Protein AF-0000000084366075 (afdb_homodimer)

InterPro domains:
  IPR004226 Tubulin binding cofactor A [PF02970] (1-100)
  IPR004226 Tubulin binding cofactor A [PTHR21500] (3-100)
  IPR036126 Tubulin binding cofactor A superfamily [SSF46988] (5-102)

Solvent-accessible surface area (backbone atoms only — not comparable to full-atom values): 11465 Å² total; per-residue (Å²): 129,76,79,49,72,67,52,50,44,38,50,50,36,46,49,42,53,51,50,48,52,52,52,50,52,51,46,51,54,43,50,54,49,49,51,50,37,62,75,58,68,50,57,67,67,61,50,51,54,50,47,52,53,42,50,59,55,56,60,47,52,64,56,48,49,51,51,36,50,52,38,40,53,50,42,50,58,51,59,72,71,56,80,74,85,72,83,57,62,67,46,53,50,45,43,50,51,49,45,64,71,71,101,129,77,79,49,73,67,53,50,43,36,50,51,35,46,51,42,52,50,49,48,50,51,53,50,52,52,46,50,54,45,50,54,50,49,52,51,38,62,74,60,67,51,57,67,68,59,50,51,56,50,47,49,54,43,51,58,54,56,62,48,50,62,56,46,50,51,52,36,51,53,37,39,52,49,42,50,57,52,58,72,71,54,81,74,86,73,84,56,61,68,46,52,50,44,42,52,50,49,45,64,72,72,100

Foldseek 3Di:
DDDDPLRVLLVVLVVLLVVLVVLVVVLVVLVVVLVVCVVVVHDPVVSVVSVVVSVVSVVVNVVSLVVSVVSLVVSVVCVVPDPDDDDCVSSVVSSVSSVVVND/DDDDPLRVLLVVLVVLLVVLVVLVVVLVVLVVVLVVCVVVVHDPVVSVVSVVVSVVSVVVNVVSLVVSVVSLVVSVVCVVPDPDDDDCVSSVVSSVSSVVVND

Radius of gyration: 21.25 Å; Cα contacts (8 Å, |Δi|>4): 141; chains: 2; bounding box: 35×68×42 Å

pLDDT: mean 95.81, std 3.07, range [79.5, 98.75]

Nearest PDB structures (foldseek):
  1qsd-assembly1_B  TM=9.841E-01  e=2.092E-07  Saccharomyces cerevisiae
  3mxz-assembly1_A  TM=9.527E-01  e=3.762E-04  Arabidopsis thaliana
  8cwy-assembly1_B  TM=9.397E-01  e=5.169E+00  synthetic construct
  6b87-assembly1_A-2  TM=7.862E-01  e=4.097E+00  synthetic construct
  6b87-assembly2_B-3  TM=7.803E-01  e=5.806E+00  synthetic construct

Secondary structure (DSSP, 8-state):
-PPPHHHHHHHHHHHHHHHHHHHHHHHHHHHHHHHHHHHTT--HHHHHHHHHHHHHHHTHHHHHHHHHHHHHHHHHHHHHT--S-S--HHHHHHHHHHHHHH-/-PPPHHHHHHHHHHHHHHHHHHHHHHHHHHHHHHHHHHHTT--HHHHHHHHHHHHHHHTHHHHHHHHHHHHHHHHHHHHHT--S-S--HHHHHHHHHHHHHH-

Structure (mmCIF, N/CA/C/O backbone):
data_AF-0000000084366075-model_v1
#
loop_
_entity.id
_entity.type
_entity.pdbx_description
1 polymer 'Tubulin-specific chaperone A'
#
loop_
_atom_site.group_PDB
_atom_site.id
_atom_site.type_symbol
_atom_site.label_atom_id
_atom_site.label_alt_id
_atom_site.label_comp_id
_atom_site.label_asym_id
_atom_site.label_entity_id
_atom_site.label_seq_id
_atom_site.pdbx_PDB_ins_code
_atom_site.Cartn_x
_atom_site.Cartn_y
_atom_site.Cartn_z
_atom_site.occupancy
_atom_site.B_iso_or_equiv
_atom_site.auth_seq_id
_atom_site.auth_comp_id
_atom_site.auth_asym_id
_atom_site.auth_atom_id
_atom_site.pdbx_PDB_model_num
ATOM 1 N N . MET A 1 1 ? 11.938 -29.047 -0.515 1 79.62 1 MET A N 1
ATOM 2 C CA . MET A 1 1 ? 11.781 -29.328 -1.941 1 79.62 1 MET A CA 1
ATOM 3 C C . MET A 1 1 ? 11.344 -28.062 -2.688 1 79.62 1 MET A C 1
ATOM 5 O O . MET A 1 1 ? 10.75 -27.156 -2.094 1 79.62 1 MET A O 1
ATOM 9 N N . ALA A 1 2 ? 11.828 -27.859 -3.826 1 86.94 2 ALA A N 1
ATOM 10 C CA . ALA A 1 2 ? 11.414 -26.719 -4.641 1 86.94 2 ALA A CA 1
ATOM 11 C C . ALA A 1 2 ? 9.906 -26.703 -4.855 1 86.94 2 ALA A C 1
ATOM 13 O O . ALA A 1 2 ? 9.281 -27.766 -4.953 1 86.94 2 ALA A O 1
ATOM 14 N N . PRO A 1 3 ? 9.32 -25.547 -4.855 1 91.44 3 PRO A N 1
ATOM 15 C CA . PRO A 1 3 ? 7.875 -25.5 -5.105 1 91.44 3 PRO A CA 1
ATOM 16 C C . PRO A 1 3 ? 7.504 -26.016 -6.496 1 91.44 3 PRO A C 1
ATOM 18 O O . PRO A 1 3 ? 8.281 -25.859 -7.441 1 91.44 3 PRO A O 1
ATOM 21 N N . THR A 1 4 ? 6.309 -26.656 -6.539 1 93.81 4 THR A N 1
ATOM 22 C CA . THR A 1 4 ? 5.793 -27.094 -7.836 1 93.81 4 THR A CA 1
ATOM 23 C C . THR A 1 4 ? 5.188 -25.906 -8.594 1 93.81 4 THR A C 1
ATOM 25 O O . THR A 1 4 ? 4.996 -24.828 -8.031 1 93.81 4 THR A O 1
ATOM 28 N N . GLN A 1 5 ? 4.852 -26.141 -9.883 1 93.62 5 GLN A N 1
ATOM 29 C CA . GLN A 1 5 ? 4.195 -25.109 -10.664 1 93.62 5 GLN A CA 1
ATOM 30 C C . GLN A 1 5 ? 2.822 -24.766 -10.094 1 93.62 5 GLN A C 1
ATOM 32 O O . GLN A 1 5 ? 2.42 -23.594 -10.078 1 93.62 5 GLN A O 1
ATOM 37 N N . LEU A 1 6 ? 2.166 -25.797 -9.594 1 96.62 6 LEU A N 1
ATOM 38 C CA . LEU A 1 6 ? 0.865 -25.578 -8.969 1 96.62 6 LEU A CA 1
ATOM 39 C C . LEU A 1 6 ? 0.997 -24.688 -7.73 1 96.62 6 LEU A C 1
ATOM 41 O O . LEU A 1 6 ? 0.227 -23.75 -7.547 1 96.62 6 LEU A O 1
ATOM 45 N N . GLU A 1 7 ? 1.929 -24.953 -6.93 1 95.38 7 GLU A N 1
ATOM 46 C CA . GLU A 1 7 ? 2.154 -24.188 -5.707 1 95.38 7 GLU A CA 1
ATOM 47 C C . GLU A 1 7 ? 2.539 -22.75 -6.02 1 95.38 7 GLU A C 1
ATOM 49 O O . GLU A 1 7 ? 2.053 -21.812 -5.375 1 95.38 7 GLU A O 1
ATOM 54 N N . ILE A 1 8 ? 3.348 -22.594 -7.039 1 96 8 ILE A N 1
ATOM 55 C CA . ILE A 1 8 ? 3.834 -21.266 -7.406 1 96 8 ILE A CA 1
ATOM 56 C C . ILE A 1 8 ? 2.67 -20.406 -7.898 1 96 8 ILE A C 1
ATOM 58 O O . ILE A 1 8 ? 2.492 -19.281 -7.445 1 96 8 ILE A O 1
ATOM 62 N N . LYS A 1 9 ? 1.903 -20.953 -8.734 1 96.12 9 LYS A N 1
ATOM 63 C CA . LYS A 1 9 ? 0.776 -20.219 -9.289 1 96.12 9 LYS A CA 1
ATOM 64 C C . LYS A 1 9 ? -0.263 -19.906 -8.219 1 96.12 9 LYS A C 1
ATOM 66 O O . LYS A 1 9 ? -0.785 -18.797 -8.156 1 96.12 9 LYS A O 1
ATOM 71 N N . SER A 1 10 ? -0.541 -20.859 -7.395 1 97.75 10 SER A N 1
ATOM 72 C CA . SER A 1 10 ? -1.536 -20.672 -6.344 1 97.75 10 SER A CA 1
ATOM 73 C C . SER A 1 10 ? -1.085 -19.625 -5.332 1 97.75 10 SER A C 1
ATOM 75 O O . SER A 1 10 ? -1.86 -18.75 -4.953 1 97.75 10 SER A O 1
ATOM 77 N N . LYS A 1 11 ? 0.138 -19.688 -4.922 1 95.69 11 LYS A N 1
ATOM 78 C CA . LYS A 1 11 ? 0.67 -18.734 -3.947 1 95.69 11 LYS A CA 1
ATOM 79 C C . LYS A 1 11 ? 0.735 -17.328 -4.531 1 95.69 11 LYS A C 1
ATOM 81 O O . LYS A 1 11 ? 0.5 -16.344 -3.826 1 95.69 11 LYS A O 1
ATOM 86 N N . SER A 1 12 ? 1.053 -17.25 -5.793 1 96.19 12 SER A N 1
ATOM 87 C CA . SER A 1 12 ? 1.084 -15.945 -6.449 1 96.19 12 SER A CA 1
ATOM 88 C C . SER A 1 12 ? -0.288 -15.281 -6.422 1 96.19 12 SER A C 1
ATOM 90 O O . SER A 1 12 ? -0.403 -14.102 -6.098 1 96.19 12 SER A O 1
ATOM 92 N N . LEU A 1 13 ? -1.276 -16.047 -6.746 1 98.31 13 LEU A N 1
ATOM 93 C CA . LEU A 1 13 ? -2.631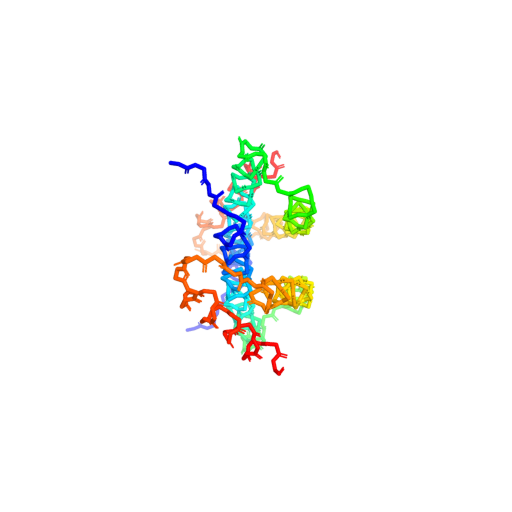 -15.5 -6.707 1 98.31 13 LEU A CA 1
ATOM 94 C C . LEU A 1 13 ? -3.016 -15.109 -5.281 1 98.31 13 LEU A C 1
ATOM 96 O O . LEU A 1 13 ? -3.57 -14.031 -5.062 1 98.31 13 LEU A O 1
ATOM 100 N N . ALA A 1 14 ? -2.674 -15.906 -4.324 1 98.25 14 ALA A N 1
ATOM 101 C CA . ALA A 1 14 ? -2.994 -15.633 -2.926 1 98.25 14 ALA A CA 1
ATOM 102 C C . ALA A 1 14 ? -2.324 -14.344 -2.453 1 98.25 14 ALA A C 1
ATOM 104 O O . ALA A 1 14 ? -2.934 -13.547 -1.737 1 98.25 14 ALA A O 1
ATOM 105 N N . ARG A 1 15 ? -1.116 -14.164 -2.881 1 96.88 15 ARG A N 1
ATOM 106 C CA . ARG A 1 15 ? -0.366 -12.969 -2.494 1 96.88 15 ARG A CA 1
ATOM 107 C C . ARG A 1 15 ? -1.007 -11.711 -3.066 1 96.88 15 ARG A C 1
ATOM 109 O O . ARG A 1 15 ? -1.101 -10.688 -2.381 1 96.88 15 ARG A O 1
ATOM 116 N N . LEU A 1 16 ? -1.45 -11.781 -4.289 1 97.94 16 LEU A N 1
ATOM 117 C CA . LEU A 1 16 ? -2.078 -10.625 -4.922 1 97.94 16 LEU A CA 1
ATOM 118 C C . LEU A 1 16 ? -3.406 -10.297 -4.25 1 97.94 16 LEU A C 1
ATOM 120 O O . LEU A 1 16 ? -3.744 -9.125 -4.074 1 97.94 16 LEU A O 1
ATOM 124 N N . ILE A 1 17 ? -4.109 -11.305 -3.828 1 98.31 17 ILE A N 1
ATOM 125 C CA . ILE A 1 17 ? -5.367 -11.102 -3.117 1 98.31 17 ILE A CA 1
ATOM 126 C C . ILE A 1 17 ? -5.098 -10.422 -1.775 1 98.31 17 ILE A C 1
ATOM 128 O O . ILE A 1 17 ? -5.789 -9.469 -1.402 1 98.31 17 ILE A O 1
ATOM 132 N N . LYS A 1 18 ? -4.086 -10.883 -1.134 1 96.88 18 LYS A N 1
ATOM 133 C CA . LYS A 1 18 ? -3.686 -10.281 0.135 1 96.88 18 LYS A CA 1
ATOM 134 C C . LYS A 1 18 ? -3.285 -8.82 -0.05 1 96.88 18 LYS A C 1
ATOM 136 O O . LYS A 1 18 ? -3.67 -7.961 0.744 1 96.88 18 LYS A O 1
ATOM 141 N N . GLU A 1 19 ? -2.486 -8.586 -1.083 1 96 19 GLU A N 1
ATOM 142 C CA . GLU A 1 19 ? -2.059 -7.219 -1.379 1 96 19 GLU A CA 1
ATOM 143 C C . GLU A 1 19 ? -3.258 -6.305 -1.617 1 96 19 GLU A C 1
ATOM 145 O O . GLU A 1 19 ? -3.32 -5.199 -1.072 1 96 19 GLU A O 1
ATOM 150 N N . GLU A 1 20 ? -4.207 -6.754 -2.4 1 96.88 20 GLU A N 1
ATOM 151 C CA . GLU A 1 20 ? -5.406 -5.965 -2.656 1 96.88 20 GLU A CA 1
ATOM 152 C C . GLU A 1 20 ? -6.152 -5.66 -1.361 1 96.88 20 GLU A C 1
ATOM 154 O O . GLU A 1 20 ? -6.605 -4.531 -1.148 1 96.88 20 GLU A O 1
ATOM 159 N N . GLY A 1 21 ? -6.254 -6.555 -0.506 1 96.38 21 GLY A N 1
ATOM 160 C CA . GLY A 1 21 ? -6.906 -6.34 0.776 1 96.38 21 GLY A CA 1
ATOM 161 C C . GLY A 1 21 ? -6.199 -5.312 1.64 1 96.38 21 GLY A C 1
ATOM 162 O O . GLY A 1 21 ? -6.848 -4.523 2.33 1 96.38 21 GLY A O 1
ATOM 163 N N . LEU A 1 22 ? -4.879 -5.391 1.56 1 94.5 22 LEU A N 1
ATOM 164 C CA . LEU A 1 22 ? -4.086 -4.414 2.299 1 94.5 22 LEU A CA 1
ATOM 165 C C . LEU A 1 22 ? -4.34 -3.002 1.778 1 94.5 22 LEU A C 1
ATOM 167 O O . LEU A 1 22 ? -4.555 -2.076 2.564 1 94.5 22 LEU A O 1
ATOM 171 N N . TYR A 1 23 ? -4.395 -2.846 0.439 1 94.44 23 TYR A N 1
ATOM 172 C CA . TYR A 1 23 ? -4.602 -1.535 -0.167 1 94.44 23 TYR A CA 1
ATOM 173 C C . TYR A 1 23 ? -6.016 -1.031 0.093 1 94.44 23 TYR A C 1
ATOM 175 O O . TYR A 1 23 ? -6.227 0.164 0.309 1 94.44 23 TYR A O 1
ATOM 183 N N . GLN A 1 24 ? -6.938 -1.932 0.156 1 96.56 24 GLN A N 1
ATOM 184 C CA . GLN A 1 24 ? -8.312 -1.557 0.457 1 96.56 24 GLN A CA 1
ATOM 185 C C . GLN A 1 24 ? -8.445 -1.065 1.896 1 96.56 24 GLN A C 1
ATOM 187 O O . GLN A 1 24 ? -9.133 -0.073 2.156 1 96.56 24 GLN A O 1
ATOM 192 N N . LYS A 1 25 ? -7.816 -1.745 2.773 1 96.25 25 LYS A N 1
ATOM 193 C CA . LYS A 1 25 ? -7.824 -1.321 4.172 1 96.25 25 LYS A CA 1
ATOM 194 C C . LYS A 1 25 ? -7.191 0.056 4.332 1 96.25 25 LYS A C 1
ATOM 196 O O . LYS A 1 25 ? -7.738 0.921 5.02 1 96.25 25 LYS A O 1
ATOM 201 N N . GLU A 1 26 ? -6.043 0.251 3.666 1 95.12 26 GLU A N 1
ATOM 202 C CA . GLU A 1 26 ? -5.375 1.55 3.701 1 95.12 26 GLU A CA 1
ATOM 203 C C . GLU A 1 26 ? -6.27 2.643 3.119 1 95.12 26 GLU A C 1
ATOM 205 O O . GLU A 1 26 ? -6.367 3.736 3.682 1 95.12 26 GLU A O 1
ATOM 210 N N . LEU A 1 27 ? -6.906 2.32 2.045 1 96.62 27 LEU A N 1
ATOM 211 C CA . LEU A 1 27 ? -7.801 3.27 1.396 1 96.62 27 LEU A CA 1
ATOM 212 C C . LEU A 1 27 ? -8.93 3.678 2.336 1 96.62 27 LEU A C 1
ATOM 214 O O . LEU A 1 27 ? -9.25 4.863 2.459 1 96.62 27 LEU A O 1
ATOM 218 N N . LYS A 1 28 ? -9.477 2.727 2.998 1 97.5 28 LYS A N 1
ATOM 219 C CA . LYS A 1 28 ? -10.57 3.002 3.92 1 97.5 28 LYS A CA 1
ATOM 220 C C . LYS A 1 28 ? -10.117 3.9 5.066 1 97.5 28 LYS A C 1
ATOM 222 O O . LYS A 1 28 ? -10.812 4.844 5.441 1 97.5 28 LYS A O 1
ATOM 227 N N . GLU A 1 29 ? -8.977 3.609 5.586 1 96.56 29 GLU A N 1
ATOM 228 C CA . GLU A 1 29 ? -8.422 4.426 6.664 1 96.56 29 GLU A CA 1
ATOM 229 C C . GLU A 1 29 ? -8.18 5.859 6.203 1 96.56 29 GLU A C 1
ATOM 231 O O . GLU A 1 29 ? -8.461 6.809 6.941 1 96.56 29 GLU A O 1
ATOM 236 N N . GLN A 1 30 ? -7.691 6.023 4.949 1 96.25 30 GLN A N 1
ATOM 237 C CA . GLN A 1 30 ? -7.449 7.352 4.391 1 96.25 30 GLN A CA 1
ATOM 238 C C . GLN A 1 30 ? -8.758 8.094 4.148 1 96.25 30 GLN A C 1
ATOM 240 O O . GLN A 1 30 ? -8.852 9.297 4.41 1 96.25 30 GLN A O 1
ATOM 245 N N . GLU A 1 31 ? -9.719 7.375 3.688 1 97.81 31 GLU A N 1
ATOM 246 C CA . GLU A 1 31 ? -11.031 7.977 3.457 1 97.81 31 GLU A CA 1
ATOM 247 C C . GLU A 1 31 ? -11.633 8.5 4.758 1 97.81 31 GLU A C 1
ATOM 249 O O . GLU A 1 31 ? -12.164 9.609 4.801 1 97.81 31 GLU A O 1
ATOM 254 N N . GLU A 1 32 ? -11.547 7.719 5.777 1 97.25 32 GLU A N 1
ATOM 255 C CA . GLU A 1 32 ? -12.055 8.117 7.086 1 97.25 32 GLU A CA 1
ATOM 256 C C . GLU A 1 32 ? -11.32 9.344 7.613 1 97.25 32 GLU A C 1
ATOM 258 O O . GLU A 1 32 ? -11.938 10.242 8.195 1 97.25 32 GLU A O 1
ATOM 263 N N . HIS A 1 33 ? -10.047 9.383 7.379 1 95.38 33 HIS A N 1
ATOM 264 C CA . HIS A 1 33 ? -9.25 10.531 7.812 1 95.38 33 HIS A CA 1
ATOM 265 C C . HIS A 1 33 ? -9.688 11.797 7.094 1 95.38 33 HIS A C 1
ATOM 267 O O . HIS A 1 33 ? -9.914 12.828 7.73 1 95.38 33 HIS A O 1
ATOM 273 N N . VAL A 1 34 ? -9.828 11.719 5.773 1 96.88 34 VAL A N 1
ATOM 274 C CA . VAL A 1 34 ? -10.227 12.867 4.961 1 96.88 34 VAL A CA 1
ATOM 275 C C . VAL A 1 34 ? -11.609 13.344 5.383 1 96.88 34 VAL A C 1
ATOM 277 O O . VAL A 1 34 ? -11.836 14.547 5.531 1 96.88 34 VAL A O 1
ATOM 280 N N . GLN A 1 35 ? -12.469 12.398 5.641 1 96.56 35 GLN A N 1
ATOM 281 C CA . GLN A 1 35 ? -13.805 12.75 6.105 1 96.56 35 GLN A CA 1
ATOM 282 C C . GLN A 1 35 ? -13.75 13.445 7.461 1 96.56 35 GLN A C 1
ATOM 284 O O . GLN A 1 35 ? -14.484 14.406 7.703 1 96.56 35 GLN A O 1
ATOM 289 N N . GLY A 1 36 ? -12.891 12.969 8.305 1 95.12 36 GLY A N 1
ATOM 290 C CA . GLY A 1 36 ? -12.695 13.617 9.594 1 95.12 36 GLY A CA 1
ATOM 291 C C . GLY A 1 36 ? -12.203 15.039 9.477 1 95.12 36 GLY A C 1
ATOM 292 O O . GLY A 1 36 ? -12.672 15.93 10.195 1 95.12 36 GLY A O 1
ATOM 293 N N . LEU A 1 37 ? -11.305 15.328 8.578 1 95 37 LEU A N 1
ATOM 294 C CA . LEU A 1 37 ? -10.789 16.672 8.352 1 95 37 LEU A CA 1
ATOM 295 C C . LEU A 1 37 ? -11.883 17.594 7.832 1 95 37 LEU A C 1
ATOM 297 O O . LEU A 1 37 ? -11.992 18.75 8.273 1 95 37 LEU A O 1
ATOM 301 N N . LYS A 1 38 ? -12.672 17.047 6.934 1 94.94 38 LYS A N 1
ATOM 302 C CA . LYS A 1 38 ? -13.758 17.844 6.355 1 94.94 38 LYS A CA 1
ATOM 303 C C . LYS A 1 38 ? -14.797 18.203 7.414 1 94.94 38 LYS A C 1
ATOM 305 O O . LYS A 1 38 ? -15.32 19.312 7.422 1 94.94 38 LYS A O 1
ATOM 310 N N . SER A 1 39 ? -14.992 17.312 8.352 1 93.5 39 SER A N 1
ATOM 311 C CA . SER A 1 39 ? -16 17.531 9.383 1 93.5 39 SER A CA 1
ATOM 312 C C . SER A 1 39 ? -15.508 18.5 10.445 1 93.5 39 SER A C 1
ATOM 314 O O . SER A 1 39 ? -16.312 19.109 11.164 1 93.5 39 SER A O 1
ATOM 316 N N . SER A 1 40 ? -14.227 18.688 10.508 1 88.75 40 SER A N 1
ATOM 317 C CA . SER A 1 40 ? -13.641 19.594 11.5 1 88.75 40 SER A CA 1
ATOM 318 C C . SER A 1 40 ? -13.336 20.953 10.891 1 88.75 40 SER A C 1
ATOM 320 O O . SER A 1 40 ? -12.664 21.781 11.523 1 88.75 40 SER A O 1
ATOM 322 N N . ASN A 1 41 ? -13.82 21.125 9.633 1 85.38 41 ASN A N 1
ATOM 323 C CA . ASN A 1 41 ? -13.555 22.344 8.883 1 85.38 41 ASN A CA 1
ATOM 324 C C . ASN A 1 41 ? -12.078 22.719 8.914 1 85.38 41 ASN A C 1
ATOM 326 O O . ASN A 1 41 ? -11.727 23.859 9.211 1 85.38 41 ASN A O 1
ATOM 330 N N . ALA A 1 42 ? -11.234 21.719 8.805 1 87.5 42 ALA A N 1
ATOM 331 C CA . ALA A 1 42 ? -9.789 21.906 8.695 1 87.5 42 ALA A CA 1
ATOM 332 C C . ALA A 1 42 ? -9.438 22.781 7.496 1 87.5 42 ALA A C 1
ATOM 334 O O . ALA A 1 42 ? -10.289 23.047 6.648 1 87.5 42 ALA A O 1
ATOM 335 N N . ASP A 1 43 ? -8.281 23.203 7.414 1 90.94 43 ASP A N 1
ATOM 336 C CA . ASP A 1 43 ? -7.77 24.016 6.312 1 90.94 43 ASP A CA 1
ATOM 337 C C . ASP A 1 43 ? -7.945 23.297 4.977 1 90.94 43 ASP A C 1
ATOM 339 O O . ASP A 1 43 ? -7.625 22.125 4.852 1 90.94 43 ASP A O 1
ATOM 343 N N . SER A 1 44 ? -8.445 24.062 4.039 1 94.19 44 SER A N 1
ATOM 344 C CA . SER A 1 44 ? -8.758 23.5 2.73 1 94.19 44 SER A CA 1
ATOM 345 C C . SER A 1 44 ? -7.508 22.969 2.043 1 94.19 44 SER A C 1
ATOM 347 O O . SER A 1 44 ? -7.57 22 1.282 1 94.19 44 SER A O 1
ATOM 349 N N . TYR A 1 45 ? -6.477 23.594 2.293 1 93.44 45 TYR A N 1
ATOM 350 C CA . TYR A 1 45 ? -5.215 23.188 1.697 1 93.44 45 TYR A CA 1
ATOM 351 C C . TYR A 1 45 ? -4.785 21.812 2.23 1 93.44 45 TYR A C 1
ATOM 353 O O . TYR A 1 45 ? -4.391 20.938 1.46 1 93.44 45 TYR A O 1
ATOM 361 N N . GLU A 1 46 ? -4.918 21.578 3.561 1 93 46 GLU A N 1
ATOM 362 C CA . GLU A 1 46 ? -4.59 20.297 4.176 1 93 46 GLU A CA 1
ATOM 363 C C . GLU A 1 46 ? -5.508 19.188 3.664 1 93 46 GLU A C 1
ATOM 365 O O . GLU A 1 46 ? -5.047 18.078 3.354 1 93 46 GLU A O 1
ATOM 370 N N . ILE A 1 47 ? -6.77 19.547 3.562 1 95.94 47 ILE A N 1
ATOM 371 C CA . ILE A 1 47 ? -7.742 18.578 3.072 1 95.94 47 ILE A CA 1
ATOM 372 C C . ILE A 1 47 ? -7.379 18.141 1.651 1 95.94 47 ILE A C 1
ATOM 374 O O . ILE A 1 47 ? -7.359 16.953 1.339 1 95.94 47 ILE A O 1
ATOM 378 N N . LYS A 1 48 ? -7.012 19.078 0.804 1 95.69 48 LYS A N 1
ATOM 379 C CA . LYS A 1 48 ? -6.648 18.781 -0.581 1 95.69 48 LYS A CA 1
ATOM 380 C C . LYS A 1 48 ? -5.418 17.891 -0.651 1 95.69 48 LYS A C 1
ATOM 382 O O . LYS A 1 48 ? -5.371 16.953 -1.447 1 95.69 48 LYS A O 1
ATOM 387 N N . LYS A 1 49 ? -4.453 18.141 0.198 1 94.19 49 LYS A N 1
ATOM 388 C CA . LYS A 1 49 ? -3.24 17.328 0.223 1 94.19 49 LYS A CA 1
ATOM 389 C C . LYS A 1 49 ? -3.555 15.891 0.601 1 94.19 49 LYS A C 1
ATOM 391 O O . LYS A 1 49 ? -3.062 14.953 -0.033 1 94.19 49 LYS A O 1
ATOM 396 N N . GLN A 1 50 ? -4.41 15.695 1.55 1 96.38 50 GLN A N 1
ATOM 397 C CA . GLN A 1 50 ? -4.754 14.352 1.992 1 96.38 50 GLN A CA 1
ATOM 398 C C . GLN A 1 50 ? -5.648 13.648 0.974 1 96.38 50 GLN A C 1
ATOM 400 O O . GLN A 1 50 ? -5.562 12.43 0.799 1 96.38 50 GLN A O 1
ATOM 405 N N . GLU A 1 51 ? -6.449 14.422 0.266 1 97.12 51 GLU A N 1
ATOM 406 C CA . GLU A 1 51 ? -7.234 13.852 -0.824 1 97.12 51 GLU A CA 1
ATOM 407 C C . 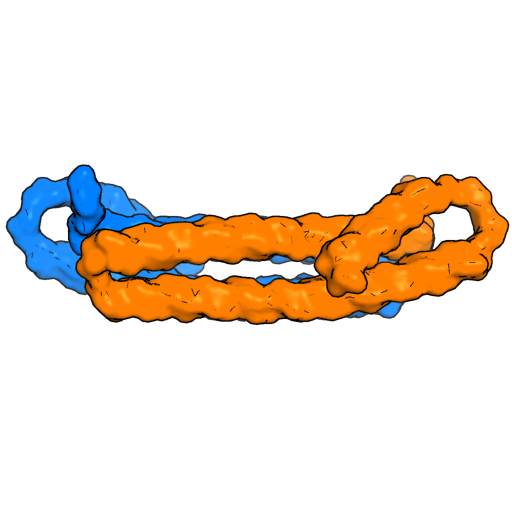GLU A 1 51 ? -6.336 13.367 -1.959 1 97.12 51 GLU A C 1
ATOM 409 O O . GLU A 1 51 ? -6.613 12.344 -2.582 1 97.12 51 GLU A O 1
ATOM 414 N N . GLU A 1 52 ? -5.312 14.094 -2.254 1 96.19 52 GLU A N 1
ATOM 415 C CA . GLU A 1 52 ? -4.359 13.656 -3.27 1 96.19 52 GLU A CA 1
ATOM 416 C C . GLU A 1 52 ? -3.693 12.344 -2.873 1 96.19 52 GLU A C 1
ATOM 418 O O . GLU A 1 52 ? -3.494 11.461 -3.715 1 96.19 52 GLU A O 1
ATOM 423 N N . VAL A 1 53 ? -3.381 12.234 -1.586 1 94.88 53 VAL A N 1
ATOM 424 C CA . VAL A 1 53 ? -2.789 11 -1.09 1 94.88 53 VAL A CA 1
ATOM 425 C C . VAL A 1 53 ? -3.779 9.852 -1.261 1 94.88 53 VAL A C 1
ATOM 427 O O . VAL A 1 53 ? -3.404 8.758 -1.693 1 94.88 53 VAL A O 1
ATOM 430 N N . LEU A 1 54 ? -5.035 10.141 -0.95 1 96.62 54 LEU A N 1
ATOM 431 C CA . LEU A 1 54 ? -6.113 9.172 -1.099 1 96.62 54 LEU A CA 1
ATOM 432 C C . LEU A 1 54 ? -6.25 8.734 -2.553 1 96.62 54 LEU A C 1
ATOM 434 O O . LEU A 1 54 ? -6.352 7.535 -2.836 1 96.62 54 LEU A O 1
ATOM 438 N N . GLU A 1 55 ? -6.211 9.672 -3.49 1 95.88 55 GLU A N 1
ATOM 439 C CA . GLU A 1 55 ? -6.352 9.375 -4.914 1 95.88 55 GLU A CA 1
ATOM 440 C C . GLU A 1 55 ? -5.176 8.547 -5.422 1 95.88 55 GLU A C 1
ATOM 442 O O . GLU A 1 55 ? -5.359 7.633 -6.234 1 95.88 55 GLU A O 1
ATOM 447 N N . ASP A 1 56 ? -3.992 8.828 -4.922 1 92.88 56 ASP A N 1
ATOM 448 C CA . ASP A 1 56 ? -2.818 8.047 -5.297 1 92.88 56 ASP A CA 1
ATOM 449 C C . ASP A 1 56 ? -2.963 6.594 -4.855 1 92.88 56 ASP A C 1
ATOM 451 O O . ASP A 1 56 ? -2.609 5.676 -5.598 1 92.88 56 ASP A O 1
ATOM 455 N N . THR A 1 57 ? -3.479 6.395 -3.652 1 92.62 57 THR A N 1
ATOM 456 C CA . THR A 1 57 ? -3.707 5.043 -3.148 1 92.62 57 THR A CA 1
ATOM 457 C C . THR A 1 57 ? -4.789 4.34 -3.963 1 92.62 57 THR A C 1
ATOM 459 O O . THR A 1 57 ? -4.652 3.156 -4.289 1 92.62 57 THR A O 1
ATOM 462 N N . ARG A 1 58 ? -5.828 5.082 -4.359 1 95.62 58 ARG A N 1
ATOM 463 C CA . ARG A 1 58 ? -6.953 4.535 -5.109 1 95.62 58 ARG A CA 1
ATOM 464 C C . ARG A 1 58 ? -6.5 4.008 -6.469 1 95.62 58 ARG A C 1
ATOM 466 O O . ARG A 1 58 ? -7.039 3.018 -6.965 1 95.62 58 ARG A O 1
ATOM 473 N N . LYS A 1 59 ? -5.496 4.512 -7.039 1 93.56 59 LYS A N 1
ATOM 474 C CA . LYS A 1 59 ? -5.02 4.164 -8.375 1 93.56 59 LYS A CA 1
ATOM 475 C C . LYS A 1 59 ? -4.312 2.812 -8.375 1 93.56 59 LYS A C 1
ATOM 477 O O . LYS A 1 59 ? -4.09 2.219 -9.43 1 93.56 59 LYS A O 1
ATOM 482 N N . VAL A 1 60 ? -3.969 2.361 -7.176 1 92.69 60 VAL A N 1
ATOM 483 C CA . VAL A 1 60 ? -3.23 1.106 -7.07 1 92.69 60 VAL A CA 1
ATOM 484 C C . VAL A 1 60 ? -4.199 -0.071 -7.164 1 92.69 60 VAL A C 1
ATOM 486 O O . VAL A 1 60 ? -3.836 -1.144 -7.648 1 92.69 60 VAL A O 1
ATOM 489 N N . ILE A 1 61 ? -5.391 0.219 -6.828 1 95 61 ILE A N 1
ATOM 490 C CA . ILE A 1 61 ? -6.371 -0.853 -6.676 1 95 61 ILE A CA 1
ATOM 491 C C . ILE A 1 61 ? -6.691 -1.453 -8.047 1 95 61 ILE A C 1
ATOM 493 O O . ILE A 1 61 ? -6.602 -2.67 -8.234 1 95 61 ILE A O 1
ATOM 497 N N . PRO A 1 62 ? -6.996 -0.67 -9.094 1 95.88 62 PRO A N 1
ATOM 498 C CA . PRO A 1 62 ? -7.277 -1.258 -10.406 1 95.88 62 PRO A CA 1
ATOM 499 C C . PRO A 1 62 ? -6.082 -2.01 -10.984 1 95.88 62 PRO A C 1
ATOM 501 O O . PRO A 1 62 ? -6.258 -3.016 -11.68 1 95.88 62 PRO A O 1
ATOM 504 N N . GLU A 1 63 ? -4.871 -1.575 -10.688 1 94.94 63 GLU A N 1
ATOM 505 C CA . GLU A 1 63 ? -3.668 -2.236 -11.188 1 94.94 63 GLU A CA 1
ATOM 506 C C . GLU A 1 63 ? -3.492 -3.613 -10.555 1 94.94 63 GLU A C 1
ATOM 508 O O . GLU A 1 63 ? -3.193 -4.59 -11.242 1 94.94 63 GLU A O 1
ATOM 513 N N . VAL A 1 64 ? -3.707 -3.643 -9.234 1 96.25 64 VAL A N 1
ATOM 514 C CA . VAL A 1 64 ? -3.549 -4.918 -8.547 1 96.25 64 VAL A CA 1
ATOM 515 C C . VAL A 1 64 ? -4.676 -5.867 -8.945 1 96.25 64 VAL A C 1
ATOM 517 O O . VAL A 1 64 ? -4.449 -7.07 -9.117 1 96.25 64 VAL A O 1
ATOM 520 N N . ARG A 1 65 ? -5.863 -5.355 -9.195 1 97.44 65 ARG A N 1
ATOM 521 C CA . ARG A 1 65 ? -6.992 -6.188 -9.594 1 97.44 65 ARG A CA 1
ATOM 522 C C . ARG A 1 65 ? -6.785 -6.762 -10.992 1 97.44 65 ARG A C 1
ATOM 524 O O . ARG A 1 65 ? -7.18 -7.895 -11.266 1 97.44 65 ARG A O 1
ATOM 531 N N . LYS A 1 66 ? -6.223 -5.988 -11.836 1 97.75 66 LYS A N 1
ATOM 532 C CA . LYS A 1 66 ? -5.867 -6.508 -13.156 1 97.75 66 LYS A CA 1
ATOM 533 C C . LYS A 1 66 ? -4.902 -7.684 -13.039 1 97.75 66 LYS A C 1
ATOM 535 O O . LYS A 1 66 ? -5.078 -8.703 -13.711 1 97.75 66 LYS A O 1
ATOM 540 N N . LYS A 1 67 ? -3.896 -7.594 -12.148 1 97.5 67 LYS A N 1
ATOM 541 C CA . LYS A 1 67 ? -2.92 -8.656 -11.945 1 97.5 67 LYS A CA 1
ATOM 542 C C . LYS A 1 67 ? -3.564 -9.883 -11.305 1 97.5 67 LYS A C 1
ATOM 544 O O . LYS A 1 67 ? -3.193 -11.016 -11.609 1 97.5 67 LYS A O 1
ATOM 549 N N . ILE A 1 68 ? -4.508 -9.609 -10.438 1 98.5 68 ILE A N 1
ATOM 550 C CA . ILE A 1 68 ? -5.266 -10.703 -9.844 1 98.5 68 ILE A CA 1
ATOM 551 C C . ILE A 1 68 ? -6.02 -11.461 -10.938 1 98.5 68 ILE A C 1
ATOM 553 O O . ILE A 1 68 ? -6.008 -12.695 -10.969 1 98.5 68 ILE A O 1
ATOM 557 N N . SER A 1 69 ? -6.656 -10.703 -11.852 1 98.62 69 SER A N 1
ATOM 558 C CA . SER A 1 69 ? -7.398 -11.32 -12.945 1 98.62 69 SER A CA 1
ATOM 559 C C . SER A 1 69 ? -6.496 -12.195 -13.805 1 98.62 69 SER A C 1
ATOM 561 O O . SER A 1 69 ? -6.848 -13.328 -14.133 1 98.62 69 SER A O 1
ATOM 563 N N . GLU A 1 70 ? -5.359 -11.711 -14.148 1 97.81 70 GLU A N 1
ATOM 564 C CA . GLU A 1 70 ? -4.406 -12.461 -14.961 1 97.81 70 GLU A CA 1
ATOM 565 C C . GLU A 1 70 ? -3.932 -13.719 -14.25 1 97.81 70 GLU A C 1
ATOM 567 O O . GLU A 1 70 ? -3.826 -14.781 -14.859 1 97.81 70 GLU A O 1
ATOM 572 N N . ALA A 1 71 ? -3.625 -13.562 -12.961 1 97.88 71 ALA A N 1
ATOM 573 C CA . ALA A 1 71 ? -3.158 -14.703 -12.18 1 97.88 71 ALA A CA 1
ATOM 574 C C . ALA A 1 71 ? -4.258 -15.742 -12.016 1 97.88 71 ALA A C 1
ATOM 576 O O . ALA A 1 71 ? -3.998 -16.953 -12.086 1 97.88 71 ALA A O 1
ATOM 577 N N . GLN A 1 72 ? -5.445 -15.242 -11.781 1 98.75 72 GLN A N 1
ATOM 578 C CA . GLN A 1 72 ? -6.605 -16.125 -11.648 1 98.75 72 GLN A CA 1
ATOM 579 C C . GLN A 1 72 ? -6.82 -16.938 -12.922 1 98.75 72 GLN A C 1
ATOM 581 O O . GLN A 1 72 ? -7.004 -18.156 -12.867 1 98.75 72 GLN A O 1
ATOM 586 N N . GLU A 1 73 ? -6.789 -16.266 -14.07 1 98.12 73 GLU A N 1
ATOM 587 C CA . GLU A 1 73 ? -6.973 -16.938 -15.352 1 98.12 73 GLU A CA 1
ATOM 588 C C . GLU A 1 73 ? -5.867 -17.969 -15.602 1 98.12 73 GLU A C 1
ATOM 590 O O . GLU A 1 73 ? -6.129 -19.062 -16.078 1 98.12 73 GLU A O 1
ATOM 595 N N . SER A 1 74 ? -4.68 -17.609 -15.266 1 97.12 74 SER A N 1
ATOM 596 C CA . SER A 1 74 ? -3.533 -18.5 -15.445 1 97.12 74 SER A CA 1
ATOM 597 C C . SER A 1 74 ? -3.668 -19.75 -14.594 1 97.12 74 SER A C 1
ATOM 599 O O . SER A 1 74 ? -3.439 -20.859 -15.07 1 97.12 74 SER A O 1
ATOM 601 N N . LEU A 1 75 ? -3.998 -19.625 -13.336 1 97.88 75 LEU A N 1
ATOM 602 C CA . LEU A 1 75 ? -4.156 -20.766 -12.438 1 97.88 75 LEU A CA 1
ATOM 603 C C . LEU A 1 75 ? -5.32 -21.641 -12.875 1 97.88 75 LEU A C 1
ATOM 605 O O . LEU A 1 75 ? -5.219 -22.875 -12.852 1 97.88 75 LEU A O 1
ATOM 609 N N . GLU A 1 76 ? -6.367 -21.016 -13.328 1 98.25 76 GLU A N 1
ATOM 610 C CA . GLU A 1 76 ? -7.523 -21.766 -13.805 1 98.25 76 GLU A CA 1
ATOM 611 C C . GLU A 1 76 ? -7.168 -22.609 -15.023 1 98.25 76 GLU A C 1
ATOM 613 O O . GLU A 1 76 ? -7.547 -23.781 -15.102 1 98.25 76 GLU A O 1
ATOM 618 N N . SER A 1 77 ? -6.465 -22.031 -15.945 1 97.62 77 SER A N 1
ATOM 619 C CA . SER A 1 77 ? -6.023 -22.766 -17.125 1 97.62 77 SER A CA 1
ATOM 620 C C . SER A 1 77 ? -5.113 -23.922 -16.75 1 97.62 77 SER A C 1
ATOM 622 O O . SER A 1 77 ? -5.223 -25.016 -17.312 1 97.62 77 SER A O 1
ATOM 624 N N . TYR A 1 78 ? -4.262 -23.703 -15.766 1 97 78 TYR A N 1
ATOM 625 C CA . TYR A 1 78 ? -3.334 -24.75 -15.328 1 97 78 TYR A CA 1
ATOM 626 C C . TYR A 1 78 ? -4.082 -25.922 -14.711 1 97 78 TYR A C 1
ATOM 628 O O . TYR A 1 78 ? -3.781 -27.078 -14.992 1 97 78 TYR A O 1
ATOM 636 N N . ILE A 1 79 ? -5.117 -25.625 -13.898 1 97.31 79 ILE A N 1
ATOM 637 C CA . ILE A 1 79 ? -5.805 -26.688 -13.172 1 97.31 79 ILE A CA 1
ATOM 638 C C . ILE A 1 79 ? -6.75 -27.438 -14.109 1 97.31 79 ILE A C 1
ATOM 640 O O . ILE A 1 79 ? -7.035 -28.625 -13.906 1 97.31 79 ILE A O 1
ATOM 644 N N . THR A 1 80 ? -7.203 -26.75 -15.141 1 96.31 80 THR A N 1
ATOM 645 C CA . THR A 1 80 ? -8.109 -27.359 -16.109 1 96.31 80 THR A CA 1
ATOM 646 C C . THR A 1 80 ? -7.434 -28.531 -16.812 1 96.31 80 THR A C 1
ATOM 648 O O . THR A 1 80 ? -8.062 -29.578 -17.031 1 96.31 80 THR A O 1
ATOM 651 N N . ASP A 1 81 ? -6.148 -28.484 -17.016 1 93.44 81 ASP A N 1
ATOM 652 C CA . ASP A 1 81 ? -5.406 -29.516 -17.75 1 93.44 81 ASP A CA 1
ATOM 653 C C . ASP A 1 81 ? -4.539 -30.328 -16.797 1 93.44 81 ASP A C 1
ATOM 655 O O . ASP A 1 81 ? -3.689 -31.109 -17.234 1 93.44 81 ASP A O 1
ATOM 659 N N . TYR A 1 82 ? -4.723 -30.094 -15.547 1 96.44 82 TYR A N 1
ATOM 660 C CA . TYR A 1 82 ? -3.852 -30.734 -14.562 1 96.44 82 TYR A CA 1
ATOM 661 C C . TYR A 1 82 ? -4.18 -32.219 -14.43 1 96.44 82 TYR A C 1
ATOM 663 O O . TYR A 1 82 ? -5.34 -32.594 -14.234 1 96.44 82 TYR A O 1
ATOM 671 N N . THR A 1 83 ? -3.127 -33.062 -14.602 1 96.31 83 THR A N 1
ATOM 672 C CA . THR A 1 83 ? -3.332 -34.5 -14.523 1 96.31 83 THR A CA 1
ATOM 673 C C . THR A 1 83 ? -2.521 -35.094 -13.383 1 96.31 83 THR A C 1
ATOM 675 O O . THR A 1 83 ? -2.416 -36.344 -13.266 1 96.31 83 THR A O 1
ATOM 678 N N . GLY A 1 84 ? -1.907 -34.188 -12.578 1 96 84 GLY A N 1
ATOM 679 C CA . GLY A 1 84 ? -1.109 -34.656 -11.469 1 96 84 GLY A CA 1
ATOM 680 C C . GLY A 1 84 ? -1.946 -35.125 -10.281 1 96 84 GLY A C 1
ATOM 681 O O . GLY A 1 84 ? -3.152 -35.344 -10.414 1 96 84 GLY A O 1
ATOM 682 N N . THR A 1 85 ? -1.242 -35.406 -9.148 1 97.19 85 THR A N 1
ATOM 683 C CA . THR A 1 85 ? -1.938 -35.969 -8 1 97.19 85 THR A CA 1
ATOM 684 C C . THR A 1 85 ? -1.97 -35 -6.832 1 97.19 85 THR A C 1
ATOM 686 O O . THR A 1 85 ? -2.436 -35.344 -5.742 1 97.19 85 THR A O 1
ATOM 689 N N . GLU A 1 86 ? -1.479 -33.812 -7.137 1 97.12 86 GLU A N 1
ATOM 690 C CA . GLU A 1 86 ? -1.466 -32.844 -6.059 1 97.12 86 GLU A CA 1
ATOM 691 C C . GLU A 1 86 ? -2.883 -32.438 -5.648 1 97.12 86 GLU A C 1
ATOM 693 O O . GLU A 1 86 ? -3.818 -32.562 -6.441 1 97.12 86 GLU A O 1
ATOM 698 N N . ASP A 1 87 ? -2.955 -32.062 -4.387 1 97.75 87 ASP A N 1
ATOM 699 C CA . ASP A 1 87 ? -4.215 -31.531 -3.859 1 97.75 87 ASP A CA 1
ATOM 700 C C . ASP A 1 87 ? -4.523 -30.156 -4.438 1 97.75 87 ASP A C 1
ATOM 702 O O . ASP A 1 87 ? -3.744 -29.219 -4.262 1 97.75 87 ASP A O 1
ATOM 706 N N . LEU A 1 88 ? -5.703 -30.016 -5.078 1 98.38 88 LEU A N 1
ATOM 707 C CA . LEU A 1 88 ? -6.055 -28.797 -5.789 1 98.38 88 LEU A CA 1
ATOM 708 C C . LEU A 1 88 ? -6.926 -27.891 -4.922 1 98.38 88 LEU A C 1
ATOM 710 O O . LEU A 1 88 ? -7.32 -26.797 -5.352 1 98.38 88 LEU A O 1
ATOM 714 N N . THR A 1 89 ? -7.18 -28.188 -3.699 1 98.25 89 THR A N 1
ATOM 715 C CA . THR A 1 89 ? -8.133 -27.484 -2.848 1 98.25 89 THR A CA 1
ATOM 716 C C . THR A 1 89 ? -7.73 -26.031 -2.662 1 98.25 89 THR A C 1
ATOM 718 O O . THR A 1 89 ? -8.523 -25.125 -2.91 1 98.25 89 THR A O 1
ATOM 721 N N . ALA A 1 90 ? -6.508 -25.781 -2.291 1 97.88 90 ALA A N 1
ATOM 722 C CA . ALA A 1 90 ? -6.039 -24.422 -2.062 1 97.88 90 ALA A CA 1
ATOM 723 C C . ALA A 1 90 ? -6.145 -23.578 -3.334 1 97.88 90 ALA A C 1
ATOM 725 O O . ALA A 1 90 ? -6.535 -22.422 -3.285 1 97.88 90 ALA A O 1
ATOM 726 N N . ALA A 1 91 ? -5.773 -24.156 -4.414 1 98.5 91 ALA A N 1
ATOM 727 C CA . ALA A 1 91 ? -5.844 -23.453 -5.695 1 98.5 91 ALA A CA 1
ATOM 728 C C . ALA A 1 91 ? -7.277 -23.062 -6.027 1 98.5 91 ALA A C 1
ATOM 730 O O . ALA A 1 91 ? -7.539 -21.922 -6.422 1 98.5 91 ALA A O 1
ATOM 731 N N . LYS A 1 92 ? -8.156 -23.969 -5.82 1 98.62 92 LYS A N 1
ATOM 732 C CA . LYS A 1 92 ? -9.555 -23.703 -6.129 1 98.62 92 LYS A CA 1
ATOM 733 C C . LYS A 1 92 ? -10.141 -22.656 -5.191 1 98.62 92 LYS A C 1
ATOM 735 O O . LYS A 1 92 ? -10.93 -21.812 -5.617 1 98.62 92 LYS A O 1
ATOM 740 N N . GLU A 1 93 ? -9.742 -22.719 -3.99 1 98.69 93 GLU A N 1
ATOM 741 C CA . GLU A 1 93 ? -10.188 -21.703 -3.031 1 98.69 93 GLU A CA 1
ATOM 742 C C . GLU A 1 93 ? -9.688 -20.312 -3.418 1 98.69 93 GLU A C 1
ATOM 744 O O . GLU A 1 93 ? -10.422 -19.328 -3.309 1 98.69 93 GLU A O 1
ATOM 749 N N . ASN A 1 94 ? -8.461 -20.203 -3.832 1 98.75 94 ASN A N 1
ATOM 750 C CA . ASN A 1 94 ? -7.906 -18.922 -4.262 1 98.75 94 ASN A CA 1
ATOM 751 C C . ASN A 1 94 ? -8.602 -18.406 -5.512 1 98.75 94 ASN A C 1
ATOM 753 O O . ASN A 1 94 ? -8.836 -17.203 -5.637 1 98.75 94 ASN A O 1
ATOM 757 N N . ILE A 1 95 ? -8.938 -19.312 -6.41 1 98.75 95 ILE A N 1
ATOM 758 C CA . ILE A 1 95 ? -9.648 -18.906 -7.625 1 98.75 95 ILE A CA 1
ATOM 759 C C . ILE A 1 95 ? -11.016 -18.344 -7.258 1 98.75 95 ILE A C 1
ATOM 761 O O . ILE A 1 95 ? -11.414 -17.297 -7.77 1 98.75 95 ILE A O 1
ATOM 765 N N . GLU A 1 96 ? -11.672 -18.984 -6.363 1 98.56 96 GLU A N 1
ATOM 766 C CA . GLU A 1 96 ? -12.977 -18.516 -5.93 1 98.56 96 GLU A CA 1
ATOM 767 C C . GLU A 1 96 ? -12.867 -17.156 -5.234 1 98.56 96 GLU A C 1
ATOM 769 O O . GLU A 1 96 ? -13.695 -16.266 -5.457 1 98.56 96 GLU A O 1
ATOM 774 N N . ALA A 1 97 ? -11.875 -17.0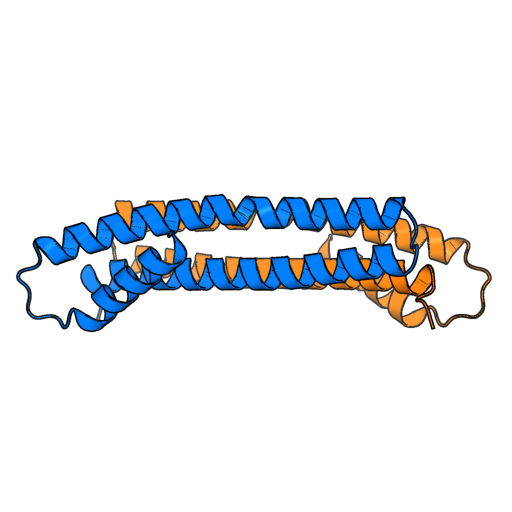31 -4.402 1 98.56 97 ALA A N 1
ATOM 775 C CA . ALA A 1 97 ? -11.648 -15.766 -3.717 1 98.56 97 ALA A CA 1
ATOM 776 C C . ALA A 1 97 ? -11.398 -14.641 -4.719 1 98.56 97 ALA A C 1
ATOM 778 O O . ALA A 1 97 ? -11.914 -13.531 -4.555 1 98.56 97 ALA A O 1
ATOM 779 N N . ALA A 1 98 ? -10.625 -14.883 -5.73 1 98.75 98 ALA A N 1
ATOM 780 C CA . ALA A 1 98 ? -10.328 -13.891 -6.766 1 98.75 98 ALA A CA 1
ATOM 781 C C . ALA A 1 98 ? -11.594 -13.5 -7.523 1 98.75 98 ALA A C 1
ATOM 783 O O . ALA A 1 98 ? -11.828 -12.32 -7.789 1 98.75 98 ALA A O 1
ATOM 784 N N . LYS A 1 99 ? -12.414 -14.516 -7.82 1 98.25 99 LYS A N 1
ATOM 785 C CA . LYS A 1 99 ? -13.648 -14.242 -8.547 1 98.25 99 LYS A CA 1
ATOM 786 C C . LYS A 1 99 ? -14.594 -13.367 -7.727 1 98.25 99 LYS A C 1
ATOM 788 O O . LYS A 1 99 ? -15.211 -12.445 -8.258 1 98.25 99 LYS A O 1
ATOM 793 N N . LYS A 1 100 ? -14.633 -13.625 -6.453 1 97.69 100 LYS A N 1
ATOM 794 C CA . LYS A 1 100 ? -15.461 -12.812 -5.566 1 97.69 100 LYS A CA 1
ATOM 795 C C . LYS A 1 100 ? -14.945 -11.375 -5.492 1 97.69 100 LYS A C 1
ATOM 797 O O . LYS A 1 100 ? -15.734 -10.43 -5.484 1 97.69 100 LYS A O 1
ATOM 802 N N . LEU A 1 101 ? -13.664 -11.305 -5.492 1 97.62 101 LEU A N 1
ATOM 803 C CA . LEU A 1 101 ? -13.016 -10.008 -5.387 1 97.62 101 LEU A CA 1
ATOM 804 C C . LEU A 1 101 ? -13.219 -9.195 -6.66 1 97.62 101 LEU A C 1
ATOM 806 O O . LEU A 1 101 ? -13.445 -7.98 -6.598 1 97.62 101 LEU A O 1
ATOM 810 N N . LEU A 1 102 ? -13.125 -9.836 -7.766 1 97.12 102 LEU A N 1
ATOM 811 C CA . LEU A 1 102 ? -13.164 -9.172 -9.062 1 97.12 102 LEU A CA 1
ATOM 812 C C . LEU A 1 102 ? -14.602 -8.938 -9.508 1 97.12 102 LEU A C 1
ATOM 814 O O . LEU A 1 102 ? -14.859 -8.07 -10.352 1 97.12 102 LEU A O 1
ATOM 818 N N . GLY A 1 103 ? -15.609 -9.523 -8.891 1 88.69 103 GLY A N 1
ATOM 819 C CA . GLY A 1 103 ? -17.016 -9.43 -9.266 1 88.69 103 GLY A CA 1
ATOM 820 C C . GLY A 1 103 ? -17.391 -10.375 -10.383 1 88.69 103 GLY A C 1
ATOM 821 O O . GLY A 1 103 ? -16.547 -10.797 -11.172 1 88.69 103 GLY A O 1
ATOM 822 N N . MET B 1 1 ? -12.938 17.906 21.484 1 79.5 1 MET B N 1
ATOM 823 C CA . MET B 1 1 ? -12.641 19.203 20.859 1 79.5 1 MET B CA 1
ATOM 824 C C . MET B 1 1 ? -12.062 19.031 19.469 1 79.5 1 MET B C 1
ATOM 826 O O . MET B 1 1 ? -11.484 17.984 19.156 1 79.5 1 MET B O 1
ATOM 830 N N . ALA B 1 2 ? -12.422 19.828 18.594 1 86.69 2 ALA B N 1
ATOM 831 C CA . ALA B 1 2 ? -11.867 19.766 17.234 1 86.69 2 ALA B CA 1
ATOM 832 C C . ALA B 1 2 ? -10.344 19.875 17.266 1 86.69 2 ALA B C 1
ATOM 834 O O . ALA B 1 2 ? -9.773 20.547 18.125 1 86.69 2 ALA B O 1
ATOM 835 N N . PRO B 1 3 ? -9.703 19.156 16.391 1 91.38 3 PRO B N 1
ATOM 836 C CA . PRO B 1 3 ? -8.242 19.266 16.359 1 91.38 3 PRO B CA 1
ATOM 837 C C . PRO B 1 3 ? -7.758 20.656 15.984 1 91.38 3 PRO B C 1
ATOM 839 O O . PRO B 1 3 ? -8.43 21.359 15.227 1 91.38 3 PRO B O 1
ATOM 842 N N . THR B 1 4 ? -6.602 21.031 16.578 1 93.81 4 THR B N 1
ATOM 843 C CA . THR B 1 4 ? -5.98 22.297 16.219 1 93.81 4 THR B CA 1
ATOM 844 C C . THR B 1 4 ? -5.238 22.172 14.883 1 93.81 4 THR B C 1
ATOM 846 O O . THR B 1 4 ? -5.043 21.062 14.383 1 93.81 4 THR B O 1
ATOM 849 N N . GLN B 1 5 ? -4.785 23.312 14.359 1 93.75 5 GLN B N 1
ATOM 850 C CA . GLN B 1 5 ? -3.998 23.281 13.133 1 93.75 5 GLN B CA 1
ATOM 851 C C . GLN B 1 5 ? -2.676 22.547 13.344 1 93.75 5 GLN B C 1
ATOM 853 O O . GLN B 1 5 ? -2.215 21.812 12.461 1 93.75 5 GLN B O 1
ATOM 858 N N . LEU B 1 6 ? -2.135 22.75 14.516 1 96.69 6 LEU B N 1
ATOM 859 C CA . LEU B 1 6 ? -0.893 22.047 14.844 1 96.69 6 LEU B CA 1
ATOM 860 C C . LEU B 1 6 ? -1.102 20.547 14.867 1 96.69 6 LEU B C 1
ATOM 862 O O . LEU B 1 6 ? -0.306 19.797 14.297 1 96.69 6 LEU B O 1
ATOM 866 N N . GLU B 1 7 ? -2.121 20.094 15.461 1 95.44 7 GLU B N 1
ATOM 867 C CA . GLU B 1 7 ? -2.426 18.672 15.555 1 95.44 7 GLU B CA 1
ATOM 868 C C . GLU B 1 7 ? -2.701 18.078 14.172 1 95.44 7 GLU B C 1
ATOM 870 O O . GLU B 1 7 ? -2.232 16.984 13.859 1 95.44 7 GLU B O 1
ATOM 875 N N . ILE B 1 8 ? -3.396 18.828 13.367 1 96.12 8 ILE B N 1
ATOM 876 C CA . ILE B 1 8 ? -3.773 18.359 12.039 1 96.12 8 ILE B CA 1
ATOM 877 C C . ILE B 1 8 ? -2.521 18.172 11.18 1 96.12 8 ILE B C 1
ATOM 879 O O . ILE B 1 8 ? -2.33 17.125 10.562 1 96.12 8 ILE B O 1
ATOM 883 N N . LYS B 1 9 ? -1.694 19.156 11.195 1 96.25 9 LYS B N 1
ATOM 884 C CA . LYS B 1 9 ? -0.48 19.094 10.391 1 96.25 9 LYS B CA 1
ATOM 885 C C . LYS B 1 9 ? 0.46 18 10.883 1 96.25 9 LYS B C 1
ATOM 887 O O . LYS B 1 9 ? 1.03 17.25 10.086 1 96.25 9 LYS B O 1
ATOM 892 N N . SER B 1 10 ? 0.597 17.906 12.164 1 97.81 10 SER B N 1
ATOM 893 C CA . SER B 1 10 ? 1.489 16.906 12.742 1 97.81 10 SER B CA 1
ATOM 894 C C . SER B 1 10 ? 0.992 15.484 12.461 1 97.81 10 SER B C 1
ATOM 896 O O . SER B 1 10 ? 1.77 14.617 12.055 1 97.81 10 SER B O 1
ATOM 898 N N . LYS B 1 11 ? -0.26 15.258 12.625 1 95.81 11 LYS B N 1
ATOM 899 C CA . LYS B 1 11 ? -0.834 13.938 12.383 1 95.81 11 LYS B CA 1
ATOM 900 C C . LYS B 1 11 ? -0.767 13.562 10.906 1 95.81 11 LYS B C 1
ATOM 902 O O . LYS B 1 11 ? -0.555 12.398 10.562 1 95.81 11 LYS B O 1
ATOM 907 N N . SER B 1 12 ? -0.965 14.547 10.078 1 96.31 12 SER B N 1
ATOM 908 C CA . SER B 1 12 ? -0.861 14.289 8.641 1 96.31 12 SER B CA 1
ATOM 909 C C . SER B 1 12 ? 0.533 13.797 8.266 1 96.31 12 SER B C 1
ATOM 911 O O . SER B 1 12 ? 0.674 12.828 7.527 1 96.31 12 SER B O 1
ATOM 913 N N . LEU B 1 13 ? 1.517 14.469 8.781 1 98.31 13 LEU B N 1
ATOM 914 C CA . LEU B 1 13 ? 2.885 14.039 8.508 1 98.31 13 LEU B CA 1
ATOM 915 C C . LEU B 1 13 ? 3.143 12.648 9.078 1 98.31 13 LEU B C 1
ATOM 917 O O . LEU B 1 13 ? 3.725 11.797 8.398 1 98.31 13 LEU B O 1
ATOM 921 N N . ALA B 1 14 ? 2.662 12.367 10.242 1 98.31 14 ALA B N 1
ATOM 922 C CA . ALA B 1 14 ? 2.85 11.07 10.883 1 98.31 14 ALA B CA 1
ATOM 923 C C . ALA B 1 14 ? 2.199 9.961 10.062 1 98.31 14 ALA B C 1
ATOM 925 O O . ALA B 1 14 ? 2.77 8.875 9.906 1 98.31 14 ALA B O 1
ATOM 926 N N . ARG B 1 15 ? 1.048 10.258 9.547 1 96.88 15 ARG B N 1
ATOM 927 C CA . ARG B 1 15 ? 0.323 9.281 8.742 1 96.88 15 ARG B CA 1
ATOM 928 C C . ARG B 1 15 ? 1.08 8.953 7.457 1 96.88 15 ARG B C 1
ATOM 930 O O . ARG B 1 15 ? 1.157 7.793 7.055 1 96.88 15 ARG B O 1
ATOM 937 N N . LEU B 1 16 ? 1.641 9.953 6.844 1 98 16 LEU B N 1
ATOM 938 C CA . LEU B 1 16 ? 2.385 9.734 5.609 1 98 16 LEU B CA 1
ATOM 939 C C . LEU B 1 16 ? 3.654 8.938 5.871 1 98 16 LEU B C 1
ATOM 941 O O . LEU B 1 16 ? 4.031 8.078 5.066 1 98 16 LEU B O 1
ATOM 945 N N . ILE B 1 17 ? 4.262 9.164 6.996 1 98.31 17 ILE B N 1
ATOM 946 C CA . ILE B 1 17 ? 5.449 8.406 7.375 1 98.31 17 ILE B CA 1
ATOM 947 C C . ILE B 1 17 ? 5.078 6.941 7.598 1 98.31 17 ILE B C 1
ATOM 949 O O . ILE B 1 17 ? 5.773 6.043 7.121 1 98.31 17 ILE B O 1
ATOM 953 N N . LYS B 1 18 ? 4 6.758 8.25 1 96.88 18 LYS B N 1
ATOM 954 C CA . LYS B 1 18 ? 3.504 5.402 8.477 1 96.88 18 LYS B CA 1
ATOM 955 C C . LYS B 1 18 ? 3.195 4.703 7.156 1 96.88 18 LYS B C 1
ATOM 957 O O . LYS B 1 18 ? 3.543 3.537 6.969 1 96.88 18 LYS B O 1
ATOM 962 N N . GLU B 1 19 ? 2.51 5.414 6.285 1 96 19 GLU B N 1
ATOM 963 C CA . GLU B 1 19 ? 2.184 4.863 4.973 1 96 19 GLU B CA 1
ATOM 964 C C . GLU B 1 19 ? 3.445 4.445 4.223 1 96 19 GLU B C 1
ATOM 966 O O . GLU B 1 19 ? 3.508 3.344 3.67 1 96 19 GLU B O 1
ATOM 971 N N . GLU B 1 20 ? 4.445 5.293 4.211 1 96.88 20 GLU B N 1
ATOM 972 C CA . GLU B 1 20 ? 5.703 4.965 3.551 1 96.88 20 GLU B CA 1
ATOM 973 C C . GLU B 1 20 ? 6.324 3.703 4.145 1 96.88 20 GLU B C 1
ATOM 975 O O . GLU B 1 20 ? 6.809 2.836 3.414 1 96.88 20 GLU B O 1
ATOM 980 N N . GLY B 1 21 ? 6.297 3.551 5.379 1 96.44 21 GLY B N 1
ATOM 981 C CA . GLY B 1 21 ? 6.82 2.359 6.027 1 96.44 21 GLY B CA 1
ATOM 982 C C . GLY B 1 21 ? 6.078 1.095 5.641 1 96.44 21 GLY B C 1
ATOM 983 O O . GLY B 1 21 ? 6.688 0.036 5.473 1 96.44 21 GLY B O 1
ATOM 984 N N . LEU B 1 22 ? 4.766 1.267 5.527 1 94.44 22 LEU B N 1
ATOM 985 C CA . LEU B 1 22 ? 3.949 0.137 5.102 1 94.44 22 LEU B CA 1
ATOM 986 C C . LEU B 1 22 ? 4.32 -0.3 3.688 1 94.44 22 LEU B C 1
ATOM 988 O O . LEU B 1 22 ? 4.504 -1.492 3.43 1 94.44 22 LEU B O 1
ATOM 992 N N . TYR B 1 23 ? 4.512 0.666 2.779 1 94.38 23 TYR B N 1
ATOM 993 C CA . TYR B 1 23 ? 4.844 0.359 1.394 1 94.38 23 TYR B CA 1
ATOM 994 C C . TYR B 1 23 ? 6.246 -0.227 1.285 1 94.38 23 TYR B C 1
ATOM 996 O O . TYR B 1 23 ? 6.488 -1.127 0.477 1 94.38 23 TYR B O 1
ATOM 1004 N N . GLN B 1 24 ? 7.121 0.232 2.121 1 96.56 24 GLN B N 1
ATOM 1005 C CA . GLN B 1 24 ? 8.477 -0.307 2.131 1 96.56 24 GLN B CA 1
ATOM 1006 C C . GLN B 1 24 ? 8.492 -1.76 2.598 1 96.56 24 GLN B C 1
ATOM 1008 O O . GLN B 1 24 ? 9.188 -2.596 2.021 1 96.56 24 GLN B O 1
ATOM 1013 N N . LYS B 1 25 ? 7.73 -2.021 3.605 1 96.19 25 LYS B N 1
ATOM 1014 C CA . LYS B 1 25 ? 7.621 -3.396 4.09 1 96.19 25 LYS B CA 1
ATOM 1015 C C . LYS B 1 25 ? 7.039 -4.312 3.016 1 96.19 25 LYS B C 1
ATOM 1017 O O . LYS B 1 25 ? 7.555 -5.406 2.779 1 96.19 25 LYS B O 1
ATOM 1022 N N . GLU B 1 26 ? 5.977 -3.848 2.359 1 95 26 GLU B N 1
ATOM 1023 C CA . GLU B 1 26 ? 5.371 -4.613 1.272 1 95 26 GLU B CA 1
ATOM 1024 C C . GLU B 1 26 ? 6.371 -4.844 0.142 1 95 26 GLU B C 1
ATOM 1026 O O . GLU B 1 26 ? 6.465 -5.953 -0.395 1 95 26 GLU B O 1
ATOM 1031 N N . LEU B 1 27 ? 7.105 -3.83 -0.168 1 96.62 27 LEU B N 1
ATOM 1032 C CA . LEU B 1 27 ? 8.109 -3.926 -1.222 1 96.62 27 LEU B CA 1
ATOM 1033 C C . LEU B 1 27 ? 9.156 -4.98 -0.881 1 96.62 27 LEU B C 1
ATOM 1035 O O . LEU B 1 27 ? 9.516 -5.801 -1.729 1 96.62 27 LEU B O 1
ATOM 1039 N N . LYS B 1 28 ? 9.586 -4.965 0.321 1 97.5 28 LYS B N 1
ATOM 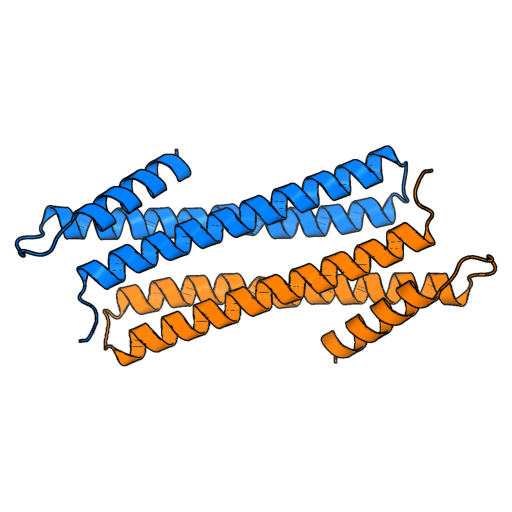1040 C CA . LYS B 1 28 ? 10.594 -5.926 0.75 1 97.5 28 LYS B CA 1
ATOM 1041 C C . LYS B 1 28 ? 10.07 -7.355 0.657 1 97.5 28 LYS B C 1
ATOM 1043 O O . LYS B 1 28 ? 10.773 -8.258 0.189 1 97.5 28 LYS B O 1
ATOM 1048 N N . GLU B 1 29 ? 8.852 -7.539 1.082 1 96.5 29 GLU B N 1
ATOM 1049 C CA . GLU B 1 29 ? 8.234 -8.859 1.005 1 96.5 29 GLU B CA 1
ATOM 1050 C C . GLU B 1 29 ? 8.117 -9.328 -0.442 1 96.5 29 GLU B C 1
ATOM 1052 O O . GLU B 1 29 ? 8.367 -10.5 -0.744 1 96.5 29 GLU B O 1
ATOM 1057 N N . GLN B 1 30 ? 7.766 -8.414 -1.364 1 96.25 30 GLN B N 1
ATOM 1058 C CA . GLN B 1 30 ? 7.645 -8.734 -2.783 1 96.25 30 GLN B CA 1
ATOM 1059 C C . GLN B 1 30 ? 9.008 -9.055 -3.391 1 96.25 30 GLN B C 1
ATOM 1061 O O . GLN B 1 30 ? 9.141 -9.984 -4.191 1 96.25 30 GLN B O 1
ATOM 1066 N N . GLU B 1 31 ? 9.984 -8.297 -2.979 1 97.81 31 GLU B N 1
ATOM 1067 C CA . GLU B 1 31 ? 11.344 -8.547 -3.465 1 97.81 31 GLU B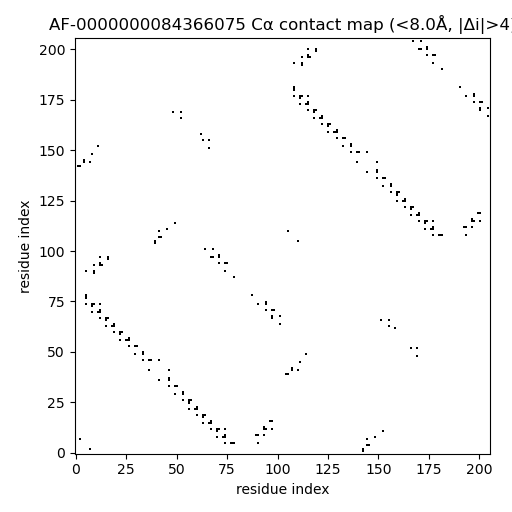 CA 1
ATOM 1068 C C . GLU B 1 31 ? 11.828 -9.93 -3.057 1 97.81 31 GLU B C 1
ATOM 1070 O O . GLU B 1 31 ? 12.406 -10.656 -3.869 1 97.81 31 GLU B O 1
ATOM 1075 N N . GLU B 1 32 ? 11.594 -10.273 -1.846 1 97.19 32 GLU B N 1
ATOM 1076 C CA . GLU B 1 32 ? 11.992 -11.594 -1.349 1 97.19 32 GLU B CA 1
ATOM 1077 C C . GLU B 1 32 ? 11.266 -12.703 -2.1 1 97.19 32 GLU B C 1
ATOM 1079 O O . GLU B 1 32 ? 11.852 -13.734 -2.414 1 97.19 32 GLU B O 1
ATOM 1084 N N . HIS B 1 33 ? 10.023 -12.469 -2.4 1 95.31 33 HIS B N 1
ATOM 1085 C CA . HIS B 1 33 ? 9.25 -13.453 -3.148 1 95.31 33 HIS B CA 1
ATOM 1086 C C . HIS B 1 33 ? 9.82 -13.664 -4.547 1 95.31 33 HIS B C 1
ATOM 1088 O O . HIS B 1 33 ? 10.031 -14.797 -4.977 1 95.31 33 HIS B O 1
ATOM 1094 N N . VAL B 1 34 ? 10.094 -12.578 -5.242 1 96.94 34 VAL B N 1
ATOM 1095 C CA . VAL B 1 34 ? 10.633 -12.625 -6.598 1 96.94 34 VAL B CA 1
ATOM 1096 C C . VAL B 1 34 ? 11.984 -13.328 -6.586 1 96.94 34 VAL B C 1
ATOM 1098 O O . VAL B 1 34 ? 12.266 -14.172 -7.441 1 96.94 34 VAL B O 1
ATOM 1101 N N . GLN B 1 35 ? 12.773 -13.008 -5.594 1 96.56 35 GLN B N 1
ATOM 1102 C CA . GLN B 1 35 ? 14.07 -13.664 -5.469 1 96.56 35 GLN B CA 1
ATOM 1103 C C . GLN B 1 35 ? 13.906 -15.164 -5.234 1 96.56 35 GLN B C 1
ATOM 1105 O O . GLN B 1 35 ? 14.664 -15.969 -5.781 1 96.56 35 GLN B O 1
ATOM 1110 N N . GLY B 1 36 ? 12.945 -15.508 -4.434 1 95 36 GLY B N 1
ATOM 1111 C CA . GLY B 1 36 ? 12.648 -16.922 -4.211 1 95 36 GLY B CA 1
ATOM 1112 C C . GLY B 1 36 ? 12.242 -17.641 -5.477 1 95 36 GLY B C 1
ATOM 1113 O O . GLY B 1 36 ? 12.68 -18.781 -5.715 1 95 36 GLY B O 1
ATOM 1114 N N . LEU B 1 37 ? 11.461 -17.047 -6.332 1 94.94 37 LEU B N 1
ATOM 1115 C CA . LEU B 1 37 ? 11.047 -17.641 -7.598 1 94.94 37 LEU B CA 1
ATOM 1116 C C . LEU B 1 37 ? 12.234 -17.844 -8.531 1 94.94 37 LEU B C 1
ATOM 1118 O O . LEU B 1 37 ? 12.359 -18.891 -9.172 1 94.94 37 LEU B O 1
ATOM 1122 N N . LYS B 1 38 ? 13.086 -16.844 -8.539 1 94.88 38 LYS B N 1
ATOM 1123 C CA . LYS B 1 38 ? 14.273 -16.906 -9.391 1 94.88 38 LYS B CA 1
ATOM 1124 C C . LYS B 1 38 ? 15.211 -18.031 -8.953 1 94.88 38 LYS B C 1
ATOM 1126 O O . LYS B 1 38 ? 15.789 -18.719 -9.789 1 94.88 38 LYS B O 1
ATOM 1131 N N . SER B 1 39 ? 15.258 -18.266 -7.668 1 93.44 39 SER B N 1
ATOM 1132 C CA . SER B 1 39 ? 16.156 -19.266 -7.125 1 93.44 39 SER B CA 1
ATOM 1133 C C . SER B 1 39 ? 15.609 -20.672 -7.328 1 93.44 39 SER B C 1
ATOM 1135 O O . SER B 1 39 ? 16.359 -2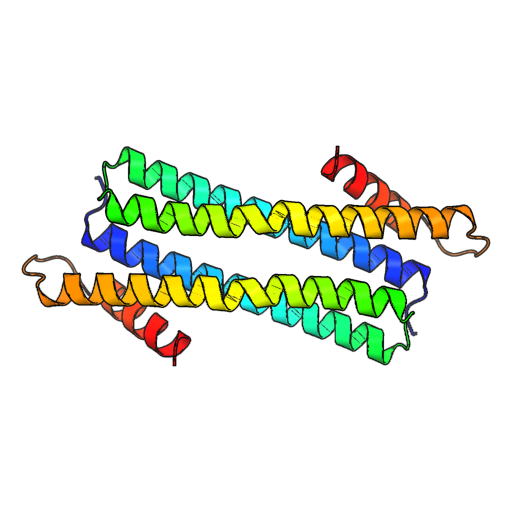1.656 -7.289 1 93.44 39 SER B O 1
ATOM 1137 N N . SER B 1 40 ? 14.336 -20.766 -7.566 1 88.56 40 SER B N 1
ATOM 1138 C CA . SER B 1 40 ? 13.703 -22.062 -7.766 1 88.56 40 SER B CA 1
ATOM 1139 C C . SER B 1 40 ? 13.523 -22.375 -9.25 1 88.56 40 SER B C 1
ATOM 1141 O O . SER B 1 40 ? 12.844 -23.344 -9.609 1 88.56 40 SER B O 1
ATOM 1143 N N . ASN B 1 41 ? 14.156 -21.5 -10.086 1 85.31 41 ASN B N 1
ATOM 1144 C CA . ASN B 1 41 ? 14.039 -21.625 -11.539 1 85.31 41 ASN B CA 1
ATOM 1145 C C . ASN B 1 41 ? 12.586 -21.781 -11.969 1 85.31 41 ASN B C 1
ATOM 1147 O O . ASN B 1 41 ? 12.258 -22.688 -12.742 1 85.31 41 ASN B O 1
ATOM 1151 N N . ALA B 1 42 ? 11.703 -21.047 -11.312 1 87.31 42 ALA B N 1
ATOM 1152 C CA . ALA B 1 42 ? 10.289 -21 -11.68 1 87.31 42 ALA B CA 1
ATOM 1153 C C . ALA B 1 42 ? 10.117 -20.531 -13.117 1 87.31 42 ALA B C 1
ATOM 1155 O O . ALA B 1 42 ? 11.062 -20.062 -13.75 1 87.31 42 ALA B O 1
ATOM 1156 N N . ASP B 1 43 ? 9 -20.656 -13.641 1 90.81 43 ASP B N 1
ATOM 1157 C CA . ASP B 1 43 ? 8.648 -20.234 -14.992 1 90.81 43 ASP B CA 1
ATOM 1158 C C . ASP B 1 43 ? 8.922 -18.75 -15.195 1 90.81 43 ASP B C 1
ATOM 1160 O O . ASP B 1 43 ? 8.562 -17.922 -14.352 1 90.81 43 ASP B O 1
ATOM 1164 N N . SER B 1 44 ? 9.555 -18.484 -16.312 1 94.19 44 SER B N 1
ATOM 1165 C CA . SER B 1 44 ? 9.969 -17.109 -16.594 1 94.19 44 SER B CA 1
ATOM 1166 C C . SER B 1 44 ? 8.766 -16.188 -16.703 1 94.19 44 SER B C 1
ATOM 1168 O O . SER B 1 44 ? 8.859 -15 -16.359 1 94.19 44 SER B O 1
ATOM 1170 N N . TYR B 1 45 ? 7.75 -16.703 -17.156 1 93.31 45 TYR B N 1
ATOM 1171 C CA . TYR B 1 45 ? 6.535 -15.906 -17.297 1 93.31 45 TYR B CA 1
ATOM 1172 C C . TYR B 1 45 ? 5.984 -15.508 -15.93 1 93.31 45 TYR B C 1
ATOM 1174 O O . TYR B 1 45 ? 5.621 -14.344 -15.719 1 93.31 45 TYR B O 1
ATOM 1182 N N . GLU B 1 46 ? 5.977 -16.438 -14.938 1 93 46 GLU B N 1
ATOM 1183 C CA . GLU B 1 46 ? 5.527 -16.156 -13.578 1 93 46 GLU B CA 1
ATOM 1184 C C . GLU B 1 46 ? 6.43 -15.125 -12.898 1 93 46 GLU B C 1
ATOM 1186 O O . GLU B 1 46 ? 5.949 -14.195 -12.25 1 93 46 GLU B O 1
ATOM 1191 N N . ILE B 1 47 ? 7.711 -15.305 -13.117 1 95.94 47 ILE B N 1
ATOM 1192 C CA . ILE B 1 47 ? 8.68 -14.383 -12.531 1 95.94 47 ILE B CA 1
ATOM 1193 C C . ILE B 1 47 ? 8.438 -12.977 -13.07 1 95.94 47 ILE B C 1
ATOM 1195 O O . ILE B 1 47 ? 8.391 -12.016 -12.297 1 95.94 47 ILE B O 1
ATOM 1199 N N . LYS B 1 48 ? 8.211 -12.836 -14.336 1 95.62 48 LYS B N 1
ATOM 1200 C CA . LYS B 1 48 ? 7.973 -11.539 -14.961 1 95.62 48 LYS B CA 1
ATOM 1201 C C . LYS B 1 48 ? 6.711 -10.883 -14.414 1 95.62 48 LYS B C 1
ATOM 1203 O O . LYS B 1 48 ? 6.703 -9.68 -14.133 1 95.62 48 LYS B O 1
ATOM 1208 N N . LYS B 1 49 ? 5.672 -11.664 -14.227 1 94.12 49 LYS B N 1
ATOM 1209 C CA . LYS B 1 49 ? 4.422 -11.133 -13.68 1 94.12 49 LYS B CA 1
ATOM 1210 C C . LYS B 1 49 ? 4.621 -10.594 -12.266 1 94.12 49 LYS B C 1
ATOM 1212 O O . LYS B 1 49 ? 4.145 -9.508 -11.938 1 94.12 49 LYS B O 1
ATOM 1217 N N . GLN B 1 50 ? 5.367 -11.289 -11.477 1 96.38 50 GLN B N 1
ATOM 1218 C CA . GLN B 1 50 ? 5.598 -10.859 -10.102 1 96.38 50 GLN B CA 1
ATOM 1219 C C . GLN B 1 50 ? 6.555 -9.672 -10.047 1 96.38 50 GLN B C 1
ATOM 1221 O O . GLN B 1 50 ? 6.422 -8.805 -9.18 1 96.38 50 GLN B O 1
ATOM 1226 N N . GLU B 1 51 ? 7.445 -9.594 -11.008 1 97.19 51 GLU B N 1
ATOM 1227 C CA . GLU B 1 51 ? 8.312 -8.422 -11.109 1 97.19 51 GLU B CA 1
ATOM 1228 C C . GLU B 1 51 ? 7.512 -7.18 -11.477 1 97.19 51 GLU B C 1
ATOM 1230 O O . GLU B 1 51 ? 7.805 -6.082 -10.992 1 97.19 51 GLU B O 1
ATOM 1235 N N . GLU B 1 52 ? 6.562 -7.328 -12.32 1 96.19 52 GLU B N 1
ATOM 1236 C CA . GLU B 1 52 ? 5.695 -6.207 -12.664 1 96.19 52 GLU B CA 1
ATOM 1237 C C . GLU B 1 52 ? 4.926 -5.703 -11.445 1 96.19 52 GLU B C 1
ATOM 1239 O O . GLU B 1 52 ? 4.77 -4.496 -11.258 1 96.19 52 GLU B O 1
ATOM 1244 N N . VAL B 1 53 ? 4.484 -6.652 -10.633 1 94.88 53 VAL B N 1
ATOM 1245 C CA . VAL B 1 53 ? 3.783 -6.285 -9.406 1 94.88 53 VAL B CA 1
ATOM 1246 C C . VAL B 1 53 ? 4.723 -5.516 -8.484 1 94.88 53 VAL B C 1
ATOM 1248 O O . VAL B 1 53 ? 4.336 -4.5 -7.895 1 94.88 53 VAL B O 1
ATOM 1251 N N . LEU B 1 54 ? 5.953 -5.996 -8.43 1 96.62 54 LEU B N 1
ATOM 1252 C CA . LEU B 1 54 ? 6.992 -5.359 -7.625 1 96.62 54 LEU B CA 1
ATOM 1253 C C . LEU B 1 54 ? 7.258 -3.938 -8.109 1 96.62 54 LEU B C 1
ATOM 1255 O O . LEU B 1 54 ? 7.324 -3.006 -7.309 1 96.62 54 LEU B O 1
ATOM 1259 N N . GLU B 1 55 ? 7.348 -3.732 -9.422 1 95.94 55 GLU B N 1
ATOM 1260 C CA . GLU B 1 55 ? 7.621 -2.424 -10.008 1 95.94 55 GLU B CA 1
ATOM 1261 C C . GLU B 1 55 ? 6.465 -1.458 -9.758 1 95.94 55 GLU B C 1
ATOM 1263 O O . GLU B 1 55 ? 6.684 -0.276 -9.484 1 95.94 55 GLU B O 1
ATOM 1268 N N . ASP B 1 56 ? 5.246 -1.962 -9.82 1 93 56 ASP B N 1
ATOM 1269 C CA . ASP B 1 56 ? 4.078 -1.134 -9.531 1 93 56 ASP B CA 1
ATOM 1270 C C . ASP B 1 56 ? 4.102 -0.632 -8.094 1 93 56 ASP B C 1
ATOM 1272 O O . ASP B 1 56 ? 3.783 0.53 -7.828 1 93 56 ASP B O 1
ATOM 1276 N N . THR B 1 57 ? 4.504 -1.505 -7.168 1 92.62 57 THR B N 1
ATOM 1277 C CA . THR B 1 57 ? 4.605 -1.123 -5.766 1 92.62 57 THR B CA 1
ATOM 1278 C C . THR B 1 57 ? 5.727 -0.109 -5.559 1 92.62 57 THR B C 1
ATOM 1280 O O . THR B 1 57 ? 5.566 0.858 -4.812 1 92.62 57 THR B O 1
ATOM 1283 N N . ARG B 1 58 ? 6.82 -0.275 -6.289 1 95.56 58 ARG B N 1
ATOM 1284 C CA . ARG B 1 58 ? 7.992 0.59 -6.168 1 95.56 58 ARG B CA 1
ATOM 1285 C C . ARG B 1 58 ? 7.66 2.02 -6.582 1 95.56 58 ARG B C 1
ATOM 1287 O O . ARG B 1 58 ? 8.203 2.975 -6.023 1 95.56 58 ARG B O 1
ATOM 1294 N N . LYS B 1 59 ? 6.738 2.203 -7.434 1 93.62 59 LYS B N 1
ATOM 1295 C CA . LYS B 1 59 ? 6.387 3.512 -7.98 1 93.62 59 LYS B CA 1
ATOM 1296 C C . LYS B 1 59 ? 5.629 4.352 -6.957 1 93.62 59 LYS B C 1
ATOM 1298 O O . LYS B 1 59 ? 5.496 5.566 -7.113 1 93.62 59 LYS B O 1
ATOM 1303 N N . VAL B 1 60 ? 5.152 3.691 -5.918 1 92.75 60 VAL B N 1
ATOM 1304 C CA . VAL B 1 60 ? 4.355 4.391 -4.914 1 92.75 60 VAL B CA 1
ATOM 1305 C C . VAL B 1 60 ? 5.273 5.117 -3.936 1 92.75 60 VAL B C 1
ATOM 1307 O O . VAL B 1 60 ? 4.906 6.156 -3.385 1 92.75 60 VAL B O 1
ATOM 1310 N N . ILE B 1 61 ? 6.449 4.625 -3.855 1 95.06 61 ILE B N 1
ATOM 1311 C CA . ILE B 1 61 ? 7.355 5.094 -2.814 1 95.06 61 ILE B CA 1
ATOM 1312 C C . ILE B 1 61 ? 7.781 6.531 -3.111 1 95.06 61 ILE B C 1
ATOM 1314 O O . ILE B 1 61 ? 7.648 7.414 -2.258 1 95.06 61 ILE B O 1
ATOM 1318 N N . PRO B 1 62 ? 8.203 6.887 -4.324 1 96 62 PRO B N 1
ATOM 1319 C CA . PRO B 1 62 ? 8.586 8.273 -4.602 1 96 62 PRO B CA 1
ATOM 1320 C C . PRO B 1 62 ? 7.422 9.25 -4.465 1 96 62 PRO B C 1
ATOM 1322 O O . PRO B 1 62 ? 7.613 10.391 -4.051 1 96 62 PRO B O 1
ATOM 1325 N N . GLU B 1 63 ? 6.215 8.812 -4.762 1 94.94 63 GLU B N 1
ATOM 1326 C CA . GLU B 1 63 ? 5.035 9.656 -4.645 1 94.94 63 GLU B CA 1
ATOM 1327 C C . GLU B 1 63 ? 4.73 9.984 -3.186 1 94.94 63 GLU B C 1
ATOM 1329 O O . GLU B 1 63 ? 4.453 11.133 -2.846 1 94.94 63 GLU B O 1
ATOM 1334 N N . VAL B 1 64 ? 4.82 8.938 -2.367 1 96.25 64 VAL B N 1
ATOM 1335 C CA . VAL B 1 64 ? 4.523 9.148 -0.955 1 96.25 64 VAL B CA 1
ATOM 1336 C C . VAL B 1 64 ? 5.637 9.977 -0.315 1 96.25 64 VAL B C 1
ATOM 1338 O O . VAL B 1 64 ? 5.371 10.844 0.527 1 96.25 64 VAL B O 1
ATOM 1341 N N . ARG B 1 65 ? 6.863 9.82 -0.75 1 97.44 65 ARG B N 1
ATOM 1342 C CA . ARG B 1 65 ? 7.984 10.586 -0.203 1 97.44 65 ARG B CA 1
ATOM 1343 C C . ARG B 1 65 ? 7.887 12.055 -0.589 1 97.44 65 ARG B C 1
ATOM 1345 O O . ARG B 1 65 ? 8.25 12.93 0.195 1 97.44 65 ARG B O 1
ATOM 1352 N N . LYS B 1 66 ? 7.453 12.289 -1.768 1 97.75 66 LYS B N 1
ATOM 1353 C CA . LYS B 1 66 ? 7.207 13.672 -2.166 1 97.75 66 LYS B CA 1
ATOM 1354 C C . LYS B 1 66 ? 6.176 14.336 -1.254 1 97.75 66 LYS B C 1
ATOM 1356 O O . LYS B 1 66 ? 6.371 15.469 -0.813 1 97.75 66 LYS B O 1
ATOM 1361 N N . LYS B 1 67 ? 5.094 13.609 -0.896 1 97.5 67 LYS B N 1
ATOM 1362 C CA . LYS B 1 67 ? 4.051 14.133 -0.023 1 97.5 67 LYS B CA 1
ATOM 1363 C C . LYS B 1 67 ? 4.566 14.32 1.401 1 97.5 67 LYS B C 1
ATOM 1365 O O . LYS B 1 67 ? 4.172 15.258 2.092 1 97.5 67 LYS B O 1
ATOM 1370 N N . ILE B 1 68 ? 5.438 13.422 1.781 1 98.5 68 ILE B N 1
ATOM 1371 C CA . ILE B 1 68 ? 6.074 13.562 3.086 1 98.5 68 ILE B CA 1
ATOM 1372 C C . ILE B 1 68 ? 6.898 14.852 3.121 1 98.5 68 ILE B C 1
ATOM 1374 O O . ILE B 1 68 ? 6.828 15.609 4.09 1 98.5 68 ILE B O 1
ATOM 1378 N N . SER B 1 69 ? 7.645 15.102 2.047 1 98.62 69 SER B N 1
ATOM 1379 C CA . SER B 1 69 ? 8.461 16.312 1.968 1 98.62 69 SER B CA 1
ATOM 1380 C C . SER B 1 69 ? 7.609 17.562 2.068 1 98.62 69 SER B C 1
ATOM 1382 O O . SER B 1 69 ? 7.938 18.484 2.822 1 98.62 69 SER B O 1
ATOM 1384 N N . GLU B 1 70 ? 6.543 17.609 1.364 1 97.88 70 GLU B N 1
ATOM 1385 C CA . GLU B 1 70 ? 5.645 18.75 1.381 1 97.88 70 GLU B CA 1
ATOM 1386 C C . GLU B 1 70 ? 5.035 18.953 2.764 1 97.88 70 GLU B C 1
ATOM 1388 O O . GLU B 1 70 ? 4.941 20.094 3.246 1 97.88 70 GLU B O 1
ATOM 1393 N N . ALA B 1 71 ? 4.613 17.844 3.363 1 97.88 71 ALA B N 1
ATOM 1394 C CA . ALA B 1 71 ? 4.008 17.906 4.691 1 97.88 71 ALA B CA 1
ATOM 1395 C C . ALA B 1 71 ? 5.031 18.344 5.734 1 97.88 71 ALA B C 1
ATOM 1397 O O . ALA B 1 71 ? 4.719 19.141 6.629 1 97.88 71 ALA B O 1
ATOM 1398 N N . GLN B 1 72 ? 6.203 17.828 5.602 1 98.75 72 GLN B N 1
ATOM 1399 C CA . GLN B 1 72 ? 7.297 18.188 6.5 1 98.75 72 GLN B CA 1
ATOM 1400 C C . GLN B 1 72 ? 7.602 19.672 6.418 1 98.75 72 GLN B C 1
ATOM 1402 O O . GLN B 1 72 ? 7.715 20.344 7.449 1 98.75 72 GLN B O 1
ATOM 1407 N N . GLU B 1 73 ? 7.719 20.203 5.199 1 98.12 73 GLU B N 1
ATOM 1408 C CA . GLU B 1 73 ? 8 21.609 5.004 1 98.12 73 GLU B CA 1
ATOM 1409 C C . GLU B 1 73 ? 6.875 22.484 5.562 1 98.12 73 GLU B C 1
ATOM 1411 O O . GLU B 1 73 ? 7.129 23.516 6.188 1 98.12 73 GLU B O 1
ATOM 1416 N N . SER B 1 74 ? 5.684 22.047 5.355 1 97.19 74 SER B N 1
ATOM 1417 C CA . SER B 1 74 ? 4.52 22.781 5.84 1 97.19 74 SER B CA 1
ATOM 1418 C C . SER B 1 74 ? 4.5 22.844 7.363 1 97.19 74 SER B C 1
ATOM 1420 O O . SER B 1 74 ? 4.266 23.906 7.945 1 97.19 74 SER B O 1
ATOM 1422 N N . LEU B 1 75 ? 4.719 21.75 8.023 1 97.94 75 LEU B N 1
ATOM 1423 C CA . LEU B 1 75 ? 4.727 21.703 9.477 1 97.94 75 LEU B CA 1
ATOM 1424 C C . LEU B 1 75 ? 5.879 22.516 10.047 1 97.94 75 LEU B C 1
ATOM 1426 O O . LEU B 1 75 ? 5.711 23.234 11.039 1 97.94 75 LEU B O 1
ATOM 1430 N N . GLU B 1 76 ? 6.98 22.453 9.391 1 98.31 76 GLU B N 1
ATOM 1431 C CA . GLU B 1 76 ? 8.141 23.219 9.828 1 98.31 76 GLU B CA 1
ATOM 1432 C C . GLU B 1 76 ? 7.871 24.719 9.758 1 98.31 76 GLU B C 1
ATOM 1434 O O . GLU B 1 76 ? 8.195 25.453 10.688 1 98.31 76 GLU B O 1
ATOM 1439 N N . SER B 1 77 ? 7.301 25.156 8.68 1 97.75 77 SER B N 1
ATOM 1440 C CA . SER B 1 77 ? 6.945 26.562 8.523 1 97.75 77 SER B CA 1
ATOM 1441 C C . SER B 1 77 ? 5.945 27 9.586 1 97.75 77 SER B C 1
ATOM 1443 O O . SER B 1 77 ? 6.055 28.094 10.141 1 97.75 77 SER B O 1
ATOM 1445 N N . TYR B 1 78 ? 5.008 26.109 9.891 1 97 78 TYR B N 1
ATOM 1446 C CA . TYR B 1 78 ? 3.986 26.438 10.883 1 97 78 TYR B CA 1
ATOM 1447 C C . TYR B 1 78 ? 4.605 26.594 12.266 1 97 78 TYR B C 1
ATOM 1449 O O . TYR B 1 78 ? 4.27 27.547 12.992 1 97 78 TYR B O 1
ATOM 1457 N N . ILE B 1 79 ? 5.562 25.734 12.602 1 97.38 79 ILE B N 1
ATOM 1458 C CA . ILE B 1 79 ? 6.109 25.75 13.953 1 97.38 79 ILE B CA 1
ATOM 1459 C C . ILE B 1 79 ? 7.109 26.906 14.094 1 97.38 79 ILE B C 1
ATOM 1461 O O . ILE B 1 79 ? 7.309 27.438 15.188 1 97.38 79 ILE B O 1
ATOM 1465 N N . THR B 1 80 ? 7.699 27.297 12.984 1 96.31 80 THR B N 1
ATOM 1466 C CA . THR B 1 80 ? 8.656 28.391 12.992 1 96.31 80 THR B CA 1
ATOM 1467 C C . THR B 1 80 ? 7.996 29.688 13.445 1 96.31 80 THR B C 1
ATOM 1469 O O . THR B 1 80 ? 8.586 30.469 14.203 1 96.31 80 THR B O 1
ATOM 1472 N N . ASP B 1 81 ? 6.746 29.875 13.117 1 93.5 81 ASP B N 1
ATOM 1473 C CA . ASP B 1 81 ? 6.023 31.109 13.43 1 93.5 81 ASP B CA 1
ATOM 1474 C C . ASP B 1 81 ? 5.027 30.891 14.57 1 93.5 81 ASP B C 1
ATOM 1476 O O . ASP B 1 81 ? 4.188 31.75 14.836 1 93.5 81 ASP B O 1
ATOM 1480 N N . TYR B 1 82 ? 5.102 29.734 15.133 1 96.44 82 TYR B N 1
ATOM 1481 C CA . TYR B 1 82 ? 4.109 29.375 16.141 1 96.44 82 TYR B CA 1
ATOM 1482 C C . TYR B 1 82 ? 4.348 30.141 17.438 1 96.44 82 TYR B C 1
ATOM 1484 O O . TYR B 1 82 ? 5.465 30.156 17.953 1 96.44 82 TYR B O 1
ATOM 1492 N N . THR B 1 83 ? 3.264 30.844 17.906 1 96.25 83 THR B N 1
ATOM 1493 C CA . THR B 1 83 ? 3.387 31.641 19.125 1 96.25 83 THR B CA 1
ATOM 1494 C C . THR B 1 83 ? 2.432 31.141 20.203 1 96.25 83 THR B C 1
ATOM 1496 O O . THR B 1 83 ? 2.242 31.781 21.234 1 96.25 83 THR B O 1
ATOM 1499 N N . GLY B 1 84 ? 1.806 29.953 19.859 1 95.94 84 GLY B N 1
ATOM 1500 C CA . GLY B 1 84 ? 0.873 29.391 20.828 1 95.94 84 GLY B CA 1
ATOM 1501 C C . GLY B 1 84 ? 1.558 28.672 21.969 1 95.94 84 GLY B C 1
ATOM 1502 O O . GLY B 1 84 ? 2.758 28.844 22.203 1 95.94 84 GLY B O 1
ATOM 1503 N N . THR B 1 85 ? 0.727 27.953 22.812 1 97.12 85 THR B N 1
ATOM 1504 C CA . THR B 1 85 ? 1.27 27.359 24.016 1 97.12 85 THR B CA 1
ATOM 1505 C C . THR B 1 85 ? 1.233 25.828 23.938 1 97.12 85 THR B C 1
ATOM 1507 O O . THR B 1 85 ? 1.569 25.141 24.891 1 97.12 85 THR B O 1
ATOM 1510 N N . GLU B 1 86 ? 0.835 25.406 22.766 1 97.06 86 GLU B N 1
ATOM 1511 C CA . GLU B 1 86 ? 0.765 23.953 22.625 1 97.06 86 GLU B CA 1
ATOM 1512 C C . GLU B 1 86 ? 2.152 23.312 22.703 1 97.06 86 GLU B C 1
ATOM 1514 O O . GLU B 1 86 ? 3.156 23.984 22.422 1 97.06 86 GLU B O 1
ATOM 1519 N N . ASP B 1 87 ? 2.109 22.078 23.141 1 97.75 87 ASP B N 1
ATOM 1520 C CA . ASP B 1 87 ? 3.332 21.281 23.172 1 97.75 87 ASP B CA 1
ATOM 1521 C C . ASP B 1 87 ? 3.768 20.906 21.75 1 97.75 87 ASP B C 1
ATOM 1523 O O . ASP B 1 87 ? 3.025 20.234 21.031 1 97.75 87 ASP B O 1
ATOM 1527 N N . LEU B 1 88 ? 5.012 21.266 21.375 1 98.31 88 LEU B N 1
ATOM 1528 C CA . LEU B 1 88 ? 5.492 21.094 20.016 1 98.31 88 LEU B CA 1
ATOM 1529 C C . LEU B 1 88 ? 6.312 19.812 19.891 1 98.31 88 LEU B C 1
ATOM 1531 O O . LEU B 1 88 ? 6.801 19.484 18.812 1 98.31 88 LEU B O 1
ATOM 1535 N N . THR B 1 89 ? 6.434 19 20.891 1 98.25 89 THR B N 1
ATOM 1536 C CA . THR B 1 89 ? 7.332 17.844 20.938 1 98.25 89 THR B CA 1
ATOM 1537 C C . THR B 1 89 ? 6.984 16.844 19.828 1 98.25 89 THR B C 1
ATOM 1539 O O . THR B 1 89 ? 7.848 16.469 19.047 1 98.25 89 THR B O 1
ATOM 1542 N N . ALA B 1 90 ? 5.738 16.469 19.734 1 97.88 90 ALA B N 1
ATOM 1543 C CA . ALA B 1 90 ? 5.32 15.492 18.734 1 97.88 90 ALA B CA 1
ATOM 1544 C C . ALA B 1 90 ? 5.598 16 17.328 1 97.88 90 ALA B C 1
ATOM 1546 O O . ALA B 1 90 ? 6.043 15.242 16.469 1 97.88 90 ALA B O 1
ATOM 1547 N N . ALA B 1 91 ? 5.312 17.234 17.094 1 98.5 91 ALA B N 1
ATOM 1548 C CA . ALA B 1 91 ? 5.547 17.844 15.789 1 98.5 91 ALA B CA 1
ATOM 1549 C C . ALA B 1 91 ? 7.027 17.797 15.422 1 98.5 91 ALA B C 1
ATOM 1551 O O . ALA B 1 91 ? 7.383 17.406 14.305 1 98.5 91 ALA B O 1
ATOM 1552 N N . LYS B 1 92 ? 7.828 18.125 16.359 1 98.62 92 LYS B N 1
ATOM 1553 C CA . LYS B 1 92 ? 9.266 18.141 16.109 1 98.62 92 LYS B CA 1
ATOM 1554 C C . LYS B 1 92 ? 9.805 16.734 15.883 1 98.62 92 LYS B C 1
ATOM 1556 O O . LYS B 1 92 ? 10.68 16.516 15.039 1 98.62 92 LYS B O 1
ATOM 1561 N N . GLU B 1 93 ? 9.289 15.828 16.609 1 98.69 93 GLU B N 1
ATOM 1562 C CA . GLU B 1 93 ? 9.688 14.438 16.406 1 98.69 93 GLU B CA 1
ATOM 1563 C C . GLU B 1 93 ? 9.305 13.945 15.016 1 98.69 93 GLU B C 1
ATOM 1565 O O . GLU B 1 93 ? 10.078 13.227 14.375 1 98.69 93 GLU B O 1
ATOM 1570 N N . ASN B 1 94 ? 8.141 14.266 14.562 1 98.75 94 ASN B N 1
ATOM 1571 C CA . ASN B 1 94 ? 7.695 13.867 13.234 1 98.75 94 ASN B CA 1
ATOM 1572 C C . ASN B 1 94 ? 8.547 14.523 12.141 1 98.75 94 ASN B C 1
ATOM 1574 O O . ASN B 1 94 ? 8.852 13.898 11.125 1 98.75 94 ASN B O 1
ATOM 1578 N N . ILE B 1 95 ? 8.914 15.766 12.367 1 98.75 95 ILE B N 1
ATOM 1579 C CA . ILE B 1 95 ? 9.758 16.469 11.406 1 98.75 95 ILE B CA 1
ATOM 1580 C C . ILE B 1 95 ? 11.117 15.773 11.305 1 98.75 95 ILE B C 1
ATOM 1582 O O . ILE B 1 95 ? 11.609 15.531 10.203 1 98.75 95 ILE B O 1
ATOM 1586 N N . GLU B 1 96 ? 11.641 15.414 12.422 1 98.56 96 GLU B N 1
ATOM 1587 C CA . GLU B 1 96 ? 12.922 14.719 12.43 1 98.56 96 GLU B CA 1
ATOM 1588 C C . GLU B 1 96 ? 12.812 13.359 11.75 1 98.56 96 GLU B C 1
ATOM 1590 O O . GLU B 1 96 ? 13.695 12.961 10.992 1 98.56 96 GLU B O 1
ATOM 1595 N N . ALA B 1 97 ? 11.75 12.664 12.039 1 98.56 97 ALA B N 1
ATOM 1596 C CA . ALA B 1 97 ? 11.516 11.367 11.406 1 98.56 97 ALA B CA 1
ATOM 1597 C C . ALA B 1 97 ? 11.43 11.508 9.891 1 98.56 97 ALA B C 1
ATOM 1599 O O . ALA B 1 97 ? 11.984 10.688 9.148 1 98.56 97 ALA B O 1
ATOM 1600 N N . ALA B 1 98 ? 10.75 12.5 9.398 1 98.75 98 ALA B N 1
ATOM 1601 C CA . ALA B 1 98 ? 10.617 12.75 7.965 1 98.75 98 ALA B CA 1
ATOM 1602 C C . ALA B 1 98 ? 11.969 13.062 7.332 1 98.75 98 ALA B C 1
ATOM 1604 O O . ALA B 1 98 ? 12.289 12.547 6.254 1 98.75 98 ALA B O 1
ATOM 1605 N N . LYS B 1 99 ? 12.75 13.875 8.055 1 98.31 99 LYS B N 1
ATOM 1606 C CA . LYS B 1 99 ? 14.062 14.234 7.527 1 98.31 99 LYS B CA 1
ATOM 1607 C C . LYS B 1 99 ? 14.969 13.008 7.414 1 98.31 99 LYS B C 1
ATOM 1609 O O . LYS B 1 99 ? 15.688 12.852 6.426 1 98.31 99 LYS B O 1
ATOM 1614 N N . LYS B 1 100 ? 14.867 12.133 8.367 1 97.75 100 LYS B N 1
ATOM 1615 C CA . LYS B 1 100 ? 15.641 10.891 8.328 1 97.75 100 LYS B CA 1
ATOM 1616 C C . LYS B 1 100 ? 15.203 10.008 7.168 1 97.75 100 LYS B C 1
ATOM 1618 O O . LYS B 1 100 ? 16.031 9.391 6.496 1 97.75 100 LYS B O 1
ATOM 1623 N N . LEU B 1 101 ? 13.938 10.016 6.992 1 97.62 101 LEU B N 1
ATOM 1624 C CA . LEU B 1 101 ? 13.344 9.188 5.945 1 97.62 101 LEU B CA 1
ATOM 1625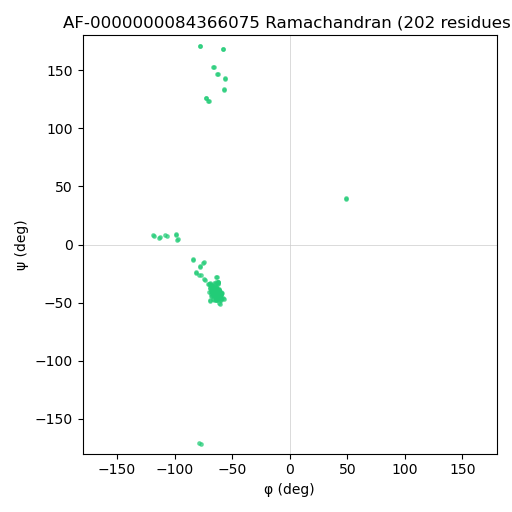 C C . LEU B 1 101 ? 13.719 9.711 4.562 1 97.62 101 LEU B C 1
ATOM 1627 O O . LEU B 1 101 ? 14 8.93 3.654 1 97.62 101 LEU B O 1
ATOM 1631 N N . LEU B 1 102 ? 13.703 10.984 4.41 1 97.25 102 LEU B N 1
ATOM 1632 C CA . LEU B 1 102 ? 13.906 11.625 3.117 1 97.25 102 LEU B CA 1
ATOM 1633 C C . LEU B 1 102 ? 15.398 11.773 2.811 1 97.25 102 LEU B C 1
ATOM 1635 O O . LEU B 1 102 ? 15.781 11.922 1.648 1 97.25 102 LEU B O 1
ATOM 1639 N N . GLY B 1 103 ? 16.297 11.586 3.752 1 88.88 103 GLY B N 1
ATOM 1640 C CA . GLY B 1 103 ? 17.734 11.758 3.598 1 88.88 103 GLY B CA 1
ATOM 1641 C C . GLY B 1 103 ? 18.188 13.203 3.734 1 88.88 103 GLY B C 1
ATOM 1642 O O . GLY B 1 103 ? 17.406 14.125 3.445 1 88.88 103 GLY B O 1
#

Sequence (206 aa):
MAPTQLEIKSKSLARLIKEEGLYQKELKEQ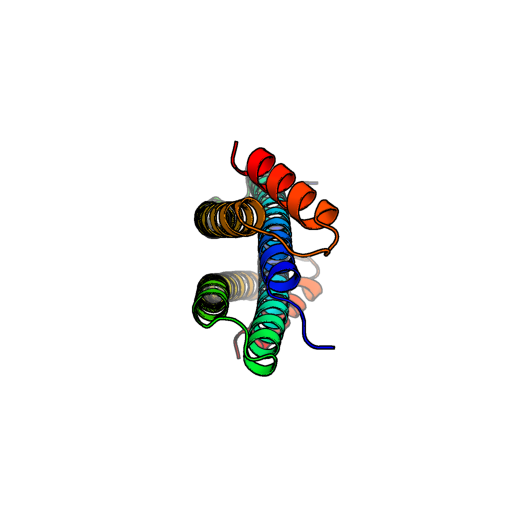EEHVQGLKSSNADSYEIKKQEEVLEDTRKVIPEVRKKISEAQESLESYITDYTGTEDLTAAKENIEAAKKLLGMAPTQLEIKSKSLARLIKEEGLYQKELKEQEEHVQGLKSSNADSYEIKKQEEVLEDTRKVIPEVRKKISEAQESLESYITDYTGTEDLTAAKENIEAAKKLLG

Organism: Wickerhamomyces anomalus (strain ATCC 58044 / CBS 1984 / NCYC 433 / NRRL Y-366-8) (NCBI:txid683960)